Protein AF-0000000078113624 (afdb_homodimer)

Foldseek 3Di:
DPCPVPPPDDDADDDDPADWQDKDAQLPACWIWTDHFFKIWIARPVVSGTDAIEGEPARGWQEKDAANVRQKMWTFFQQQKIFIQRCLVDRYYTPDIDRPDRGGWQYKEAAHPAQWIWTDGQNQKIWIWGWDDDPDSPDDIDIGTDDIDHDFDHDPSGHWNDKYADRPFRKMWIQTPNRDIDIDHD/DPCPPPPPPDDADDDDPADWQDKDAQLPACWIWTDHFFKIWIARPVVNGTDAIEGEPARGWQEKDAANVRQKMWTFFQQQKIFIQRCLVDRYYTPDIDRPDRGGWQYKEAAHPAQWIWTDGQNQKIWIWGWDDDPDSPDDIDIGTDDIDHDFDHDPSGHWNDKYADRPFRKMWIQTPNRDIDIDHD

Sequence (372 aa):
MHRLSQKSTQTFSIKLGGLAVTSVFHPVRSHIFISTKKTIRQYDLVKGKQIRKLDTGLKEISSIAAHPSGDHVIVGSREGKFCWFDMDLSTKKPYLIRQWHKKDINNVSIHRLYPLFATCSDDCAVQVSHGMVYSDLNQNPLIVPLEILRGHASSDGRGVMDCKFHPRQPWLFTAGADSVIRLYCDMHRLSQKSTQTFSIKLGGLAVTSVFHPVRSHIFISTKKTIRQYDLVKGKQIRKLDTGLKEISSIAAHPSGDHVIVGSREGKFCWFDMDLSTKKPYLIRQWHKKDINNVSIHRLYPLFATCSDDCAVQVSHGMVYSDLNQNPLIVPLEILRGHASSDGRGVMDCKFHPRQPWLFTAGADSVIRLYCD

InterPro domains:
  IPR001680 WD40 repeat [PF00400] (50-86)
  IPR001680 WD40 repeat [PF00400] (99-128)
  IPR001680 WD40 repeat [PF00400] (145-184)
  IPR001680 WD40 repeat [SM00320] (7-44)
  IPR001680 WD40 repeat [SM00320] (47-86)
  IPR001680 WD40 repeat [SM00320] (91-130)
  IPR001680 WD40 repeat [SM00320] (142-185)
  IPR015943 WD40/YVTN repeat-like-containing domain superfamily [G3DSA:2.130.10.10] (1-185)
  IPR028598 WD repeat BOP1/Erb1 [PTHR17605] (1-185)
  IPR036322 WD40-repeat-containing domain superfamily [SSF50978] (9-184)

Radius of gyration: 20.54 Å; Cα contacts (8 Å, |Δi|>4): 1043; chains: 2; bounding box: 70×54×47 Å

Organism: Rosa chinensis (NCBI:txid74649)

Solvent-accessible surface area (backbone atoms only — not comparable to full-atom values): 19167 Å² total; per-residue (Å²): 133,81,71,67,70,77,64,63,62,49,71,45,77,43,80,46,100,41,55,67,64,44,70,44,62,40,68,79,53,69,30,39,38,38,23,27,51,46,38,36,35,33,31,34,62,83,77,68,38,78,73,46,56,33,46,62,84,51,86,32,51,46,25,60,33,62,38,69,85,50,49,31,41,40,34,20,13,60,70,8,33,36,36,35,32,37,55,85,81,33,65,44,51,51,72,42,76,46,73,84,42,90,28,32,23,47,25,38,27,64,35,70,77,51,53,36,31,36,37,18,11,30,67,23,39,30,45,34,27,38,48,43,76,56,90,48,86,88,46,74,63,46,76,42,85,70,45,76,45,72,78,51,44,72,37,94,79,29,5,24,57,36,48,42,52,41,78,83,49,86,28,38,35,35,35,22,52,60,16,34,35,37,37,38,31,104,131,82,72,69,70,76,64,64,63,48,71,46,76,41,78,46,100,44,55,68,65,43,69,42,61,40,68,79,54,70,30,37,35,39,24,25,50,46,36,36,35,34,29,33,62,84,77,66,38,76,74,47,56,34,46,63,84,52,88,32,51,45,26,60,34,61,38,69,86,50,47,32,40,40,35,21,13,61,69,8,32,34,36,36,33,37,54,83,81,33,65,43,50,51,72,41,77,47,75,83,43,89,28,33,23,47,24,38,29,63,36,70,77,53,53,37,32,35,39,16,11,31,66,23,38,30,44,34,26,37,47,41,76,56,89,49,87,86,46,73,66,47,76,43,83,70,47,76,45,72,79,52,42,72,38,95,79,30,6,23,58,36,49,43,50,40,76,84,50,86,28,40,36,35,35,20,52,59,13,34,36,35,37,39,32,103

Structure (mmCIF, N/CA/C/O backbone):
data_AF-0000000078113624-model_v1
#
loop_
_entity.id
_entity.type
_entity.pdbx_description
1 polymer 'Putative transcription factor WD40-like family'
#
loop_
_atom_site.group_PDB
_atom_site.id
_atom_site.type_symbol
_atom_site.label_atom_id
_atom_site.label_alt_id
_atom_site.label_comp_id
_atom_site.label_asym_id
_atom_site.label_entity_id
_atom_site.label_seq_id
_atom_site.pdbx_PDB_ins_code
_atom_site.Cartn_x
_atom_site.Cartn_y
_atom_site.Cartn_z
_atom_site.occupancy
_atom_site.B_iso_or_equiv
_atom_site.auth_seq_id
_atom_site.auth_comp_id
_atom_site.auth_asym_id
_atom_site.auth_atom_id
_atom_site.pdbx_PDB_model_num
ATOM 1 N N . MET A 1 1 ? 32.812 -6.711 -25.812 1 23.59 1 MET A N 1
ATOM 2 C CA . MET A 1 1 ? 33.125 -6.062 -24.547 1 23.59 1 MET A CA 1
ATOM 3 C C . MET A 1 1 ? 31.922 -5.332 -23.984 1 23.59 1 MET A C 1
ATOM 5 O O . MET A 1 1 ? 3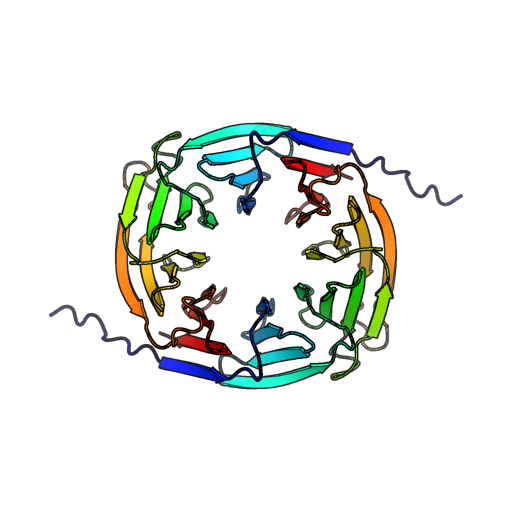1.594 -4.227 -24.422 1 23.59 1 MET A O 1
ATOM 9 N N . HIS A 1 2 ? 30.781 -5.914 -23.781 1 27.23 2 HIS A N 1
ATOM 10 C CA . HIS A 1 2 ? 29.5 -5.406 -23.297 1 27.23 2 HIS A CA 1
ATOM 11 C C . HIS A 1 2 ? 29.656 -4.684 -21.953 1 27.23 2 HIS A C 1
ATOM 13 O O . HIS A 1 2 ? 29.875 -5.324 -20.922 1 27.23 2 HIS A O 1
ATOM 19 N N . ARG A 1 3 ? 30.328 -3.496 -21.953 1 30.28 3 ARG A N 1
ATOM 20 C CA . ARG A 1 3 ? 30.344 -2.66 -20.766 1 30.28 3 ARG A CA 1
ATOM 21 C C . ARG A 1 3 ? 28.984 -2.637 -20.078 1 30.28 3 ARG A C 1
ATOM 23 O O . ARG A 1 3 ? 28.016 -2.102 -20.641 1 30.28 3 ARG A O 1
ATOM 30 N N . LEU A 1 4 ? 28.484 -3.615 -19.484 1 35 4 LEU A N 1
ATOM 31 C CA . LEU A 1 4 ? 27.469 -3.439 -18.469 1 35 4 LEU A CA 1
ATOM 32 C C . LEU A 1 4 ? 27.688 -2.146 -17.688 1 35 4 LEU A C 1
ATOM 34 O O . LEU A 1 4 ? 28.719 -1.967 -17.062 1 35 4 LEU A O 1
ATOM 38 N N . SER A 1 5 ? 27.422 -1.019 -18.328 1 39.59 5 SER A N 1
ATOM 39 C CA . SER A 1 5 ? 27.609 0.273 -17.672 1 39.59 5 SER A CA 1
ATOM 40 C C . SER A 1 5 ? 27.469 0.151 -16.172 1 39.59 5 SER A C 1
ATOM 42 O O . SER A 1 5 ? 26.531 -0.469 -15.672 1 39.59 5 SER A O 1
ATOM 44 N N . GLN A 1 6 ? 28.5 -0.085 -15.5 1 44.78 6 GLN A N 1
ATOM 45 C CA . GLN A 1 6 ? 28.578 -0.018 -14.047 1 44.78 6 GLN A CA 1
ATOM 46 C C . GLN A 1 6 ? 27.688 1.096 -13.5 1 44.78 6 GLN A C 1
ATOM 48 O O . GLN A 1 6 ? 28.125 2.238 -13.367 1 44.78 6 GLN A O 1
ATOM 53 N N . LYS A 1 7 ? 26.578 1.201 -14.047 1 47.47 7 LYS A N 1
ATOM 54 C CA . LYS A 1 7 ? 25.75 2.316 -13.586 1 47.47 7 LYS A CA 1
ATOM 55 C C . LYS A 1 7 ? 25.75 2.408 -12.062 1 47.47 7 LYS A C 1
ATOM 57 O O . LYS A 1 7 ? 25.406 1.437 -11.383 1 47.47 7 LYS A O 1
ATOM 62 N N . SER A 1 8 ? 26.766 3.145 -11.555 1 56.59 8 SER A N 1
ATOM 63 C CA . SER A 1 8 ? 26.922 3.443 -10.133 1 56.59 8 SER A CA 1
ATOM 64 C C . SER A 1 8 ? 25.609 3.934 -9.531 1 56.59 8 SER A C 1
ATOM 66 O O . SER A 1 8 ? 24.984 4.852 -10.055 1 56.59 8 SER A O 1
ATOM 68 N N . THR A 1 9 ? 24.969 3.102 -8.82 1 65.88 9 THR A N 1
ATOM 69 C CA . THR A 1 9 ? 23.781 3.488 -8.062 1 65.88 9 THR A CA 1
ATOM 70 C C . THR A 1 9 ? 24.109 4.598 -7.07 1 65.88 9 THR A C 1
ATOM 72 O O . THR A 1 9 ? 25.031 4.453 -6.25 1 65.88 9 THR A O 1
ATOM 75 N N . GLN A 1 10 ? 23.734 5.867 -7.402 1 78.19 10 GLN A N 1
ATOM 76 C CA . GLN A 1 10 ? 23.812 6.93 -6.402 1 78.19 10 GLN A CA 1
ATOM 77 C C . GLN A 1 10 ? 22.812 6.699 -5.285 1 78.19 10 GLN A C 1
ATOM 79 O O . GLN A 1 10 ? 21.672 6.301 -5.539 1 78.19 10 GLN A O 1
ATOM 84 N N . THR A 1 11 ? 23.359 6.68 -4.117 1 82.56 11 THR A N 1
ATOM 85 C CA . THR A 1 11 ? 22.484 6.445 -2.973 1 82.56 11 THR A CA 1
ATOM 86 C C . THR A 1 11 ? 22.453 7.664 -2.055 1 82.56 11 THR A C 1
ATOM 88 O O . THR A 1 11 ? 23.469 8.328 -1.864 1 82.56 11 THR A O 1
ATOM 91 N N . PHE A 1 12 ? 21.25 8.062 -1.789 1 84.12 12 PHE A N 1
ATOM 92 C CA . PHE A 1 12 ? 21.031 9.086 -0.776 1 84.12 12 PHE A CA 1
ATOM 93 C C . PHE A 1 12 ? 20.344 8.492 0.453 1 84.12 12 PHE A C 1
ATOM 95 O O . PHE A 1 12 ? 19.469 7.629 0.332 1 84.12 12 PHE A O 1
ATOM 102 N N . SER A 1 13 ? 20.922 8.922 1.611 1 86.69 13 SER A N 1
ATOM 103 C CA . SER A 1 13 ? 20.359 8.406 2.852 1 86.69 13 SER A CA 1
ATOM 104 C C . SER A 1 13 ? 19.781 9.523 3.705 1 86.69 13 SER A C 1
ATOM 106 O O . SER A 1 13 ? 20.359 10.609 3.789 1 86.69 13 SER A O 1
ATOM 108 N N . ILE A 1 14 ? 18.641 9.234 4.199 1 84.19 14 ILE A N 1
ATOM 109 C CA . ILE A 1 14 ? 17.969 10.164 5.109 1 84.19 14 ILE A CA 1
ATOM 110 C C . ILE A 1 14 ? 17.797 9.508 6.477 1 84.19 14 ILE A C 1
ATOM 112 O O . ILE A 1 14 ? 17.234 8.422 6.582 1 84.19 14 ILE A O 1
ATOM 116 N N . LYS A 1 15 ? 18.312 10.172 7.449 1 85.12 15 LYS A N 1
ATOM 117 C CA . LYS A 1 15 ? 18.094 9.703 8.812 1 85.12 15 LYS A CA 1
ATOM 118 C C . LYS A 1 15 ? 16.781 10.242 9.375 1 85.12 15 LYS A C 1
ATOM 120 O O . LYS A 1 15 ? 16.531 11.453 9.352 1 85.12 15 LYS A O 1
ATOM 125 N N . LEU A 1 16 ? 16.109 9.195 9.836 1 83.56 16 LEU A N 1
ATOM 126 C CA . LEU A 1 16 ? 14.844 9.602 10.438 1 83.56 16 LEU A CA 1
ATOM 127 C C . LEU A 1 16 ? 14.984 9.758 11.953 1 83.56 16 LEU A C 1
ATOM 129 O O . LEU A 1 16 ? 15.844 9.117 12.562 1 83.56 16 LEU A O 1
ATOM 133 N N . GLY A 1 17 ? 14.508 10.75 12.547 1 79.62 17 GLY A N 1
ATOM 134 C CA . GLY A 1 17 ? 14.523 10.93 13.992 1 79.62 17 GLY A CA 1
ATOM 135 C C . GLY A 1 17 ? 13.727 9.867 14.734 1 79.62 17 GLY A C 1
ATOM 136 O O . GLY A 1 17 ? 13.453 10.008 15.922 1 79.62 17 GLY A O 1
ATOM 137 N N . GLY A 1 18 ? 13.359 8.781 14.117 1 84.25 18 GLY A N 1
ATOM 138 C CA . GLY A 1 18 ? 12.578 7.691 14.664 1 84.25 18 GLY A CA 1
ATOM 139 C C . GLY A 1 18 ? 12.258 6.613 13.648 1 84.25 18 GLY A C 1
ATOM 140 O O . GLY A 1 18 ? 12.656 6.715 12.484 1 84.25 18 GLY A O 1
ATOM 141 N N . LEU A 1 19 ? 11.555 5.59 14.141 1 83.25 19 LEU A N 1
ATOM 142 C CA . LEU A 1 19 ? 11.172 4.504 13.242 1 83.25 19 LEU A CA 1
ATOM 143 C C . LEU A 1 19 ? 10.086 4.949 12.273 1 83.25 19 LEU A C 1
ATOM 145 O O . LEU A 1 19 ? 9.117 5.598 12.68 1 83.25 19 LEU A O 1
ATOM 149 N N . ALA A 1 20 ? 10.328 4.621 11.062 1 88.06 20 ALA A N 1
ATOM 150 C CA . ALA A 1 20 ? 9.289 4.898 10.07 1 88.06 20 ALA A CA 1
ATOM 151 C C . ALA A 1 20 ? 8.062 4.035 10.312 1 88.06 20 ALA A C 1
ATOM 153 O O . ALA A 1 20 ? 8.18 2.846 10.625 1 88.06 20 ALA A O 1
ATOM 154 N N . VAL A 1 21 ? 6.895 4.648 10.289 1 89.75 21 VAL A N 1
ATOM 155 C CA . VAL A 1 21 ? 5.648 3.91 10.453 1 89.75 21 VAL A CA 1
ATOM 156 C C . VAL A 1 21 ? 5.047 3.615 9.078 1 89.75 21 VAL A C 1
ATOM 158 O O . VAL A 1 21 ? 4.637 2.484 8.805 1 89.75 21 VAL A O 1
ATOM 161 N N . THR A 1 22 ? 4.969 4.555 8.234 1 90.25 22 THR A N 1
ATOM 162 C CA . THR A 1 22 ? 4.398 4.414 6.898 1 90.25 22 THR A CA 1
ATOM 163 C C . THR A 1 22 ? 4.926 5.504 5.969 1 90.25 22 THR A C 1
ATOM 165 O O . THR A 1 22 ? 5.574 6.449 6.414 1 90.25 22 THR A O 1
ATOM 168 N N . SER A 1 23 ? 4.742 5.301 4.656 1 89.75 23 SER A N 1
ATOM 169 C CA . SER A 1 23 ? 5.18 6.285 3.668 1 89.75 23 SER A CA 1
ATOM 170 C C . SER A 1 23 ? 4.281 6.27 2.438 1 89.75 23 SER A C 1
ATOM 172 O O . SER A 1 23 ? 3.619 5.266 2.156 1 89.75 23 SER A O 1
ATOM 174 N N . VAL A 1 24 ? 4.199 7.402 1.78 1 91.19 24 VAL A N 1
ATOM 175 C CA . VAL A 1 24 ? 3.455 7.508 0.529 1 91.19 24 VAL A CA 1
ATOM 176 C C . VAL A 1 24 ? 4.148 8.5 -0.404 1 91.19 24 VAL A C 1
ATOM 178 O O . VAL A 1 24 ? 4.66 9.523 0.043 1 91.19 24 VAL A O 1
ATOM 181 N N . PHE A 1 25 ? 4.141 8.203 -1.681 1 88.81 25 PHE A N 1
ATOM 182 C CA . PHE A 1 25 ? 4.727 9.109 -2.658 1 88.81 25 PHE A CA 1
ATOM 183 C C . PHE A 1 25 ? 3.762 10.242 -2.994 1 88.81 25 PHE A C 1
ATOM 185 O O . PHE A 1 25 ? 2.545 10.039 -3.02 1 88.81 25 PHE A O 1
ATOM 192 N N . HIS A 1 26 ? 4.363 11.375 -3.277 1 92.88 26 HIS A N 1
ATOM 193 C CA . HIS A 1 26 ? 3.578 12.43 -3.91 1 92.88 26 HIS A CA 1
ATOM 194 C C . HIS A 1 26 ? 3.049 11.977 -5.27 1 92.88 26 HIS A C 1
ATOM 196 O O . HIS A 1 26 ? 3.762 11.32 -6.031 1 92.88 26 HIS A O 1
ATOM 202 N N . PRO A 1 27 ? 1.89 12.336 -5.543 1 88.19 27 PRO A N 1
ATOM 203 C CA . PRO A 1 27 ? 1.287 11.766 -6.75 1 88.19 27 PRO A CA 1
ATOM 204 C C . PRO A 1 27 ? 1.916 12.312 -8.031 1 88.19 27 PRO A C 1
ATOM 206 O O . PRO A 1 27 ? 1.854 11.664 -9.078 1 88.19 27 PRO A O 1
ATOM 209 N N . VAL A 1 28 ? 2.508 13.414 -7.938 1 88.38 28 VAL A N 1
ATOM 210 C CA . VAL A 1 28 ? 2.986 14.047 -9.164 1 88.38 28 VAL A CA 1
ATOM 211 C C . VAL A 1 28 ? 4.48 14.336 -9.047 1 88.38 28 VAL A C 1
ATOM 213 O O . VAL A 1 28 ? 5.262 13.953 -9.922 1 88.38 28 VAL A O 1
ATOM 216 N N . ARG A 1 29 ? 4.863 14.891 -7.938 1 89.38 29 ARG A N 1
ATOM 217 C CA . ARG A 1 29 ? 6.254 15.297 -7.758 1 89.38 29 ARG A CA 1
ATOM 218 C C . ARG A 1 29 ? 7.102 14.133 -7.246 1 89.38 29 ARG A C 1
ATOM 220 O O . ARG A 1 29 ? 6.578 13.195 -6.652 1 89.38 29 ARG A O 1
ATOM 227 N N . SER A 1 30 ? 8.359 14.266 -7.453 1 85.75 30 SER A N 1
ATOM 228 C CA . SER A 1 30 ? 9.289 13.273 -6.922 1 85.75 30 SER A CA 1
ATOM 229 C C . SER A 1 30 ? 9.547 13.492 -5.434 1 85.75 30 SER A C 1
ATOM 231 O O . SER A 1 30 ? 10.688 13.656 -5.012 1 85.75 30 SER A O 1
ATOM 233 N N . HIS A 1 31 ? 8.508 13.539 -4.707 1 91.06 31 HIS A N 1
ATOM 234 C CA . HIS A 1 31 ? 8.531 13.672 -3.256 1 91.06 31 HIS A CA 1
ATOM 235 C C . HIS A 1 31 ? 7.973 12.43 -2.576 1 91.06 31 HIS A C 1
ATOM 237 O O . HIS A 1 31 ? 7.242 11.656 -3.195 1 91.06 31 HIS A O 1
ATOM 243 N N . ILE A 1 32 ? 8.438 12.266 -1.399 1 89.75 32 ILE A N 1
ATOM 244 C CA . ILE A 1 32 ? 7.898 11.18 -0.579 1 89.75 32 ILE A CA 1
ATOM 245 C C . ILE A 1 32 ? 7.543 11.711 0.807 1 89.75 32 ILE A C 1
ATOM 247 O O . ILE A 1 32 ? 8.219 12.594 1.335 1 89.75 32 ILE A O 1
ATOM 251 N N . PHE A 1 33 ? 6.371 11.258 1.336 1 93.75 33 PHE A N 1
ATOM 252 C CA . PHE A 1 33 ? 5.977 11.516 2.717 1 93.75 33 PHE A CA 1
ATOM 253 C C . PHE A 1 33 ? 6.305 10.32 3.604 1 93.75 33 PHE A C 1
ATOM 255 O O . PHE A 1 33 ? 5.926 9.188 3.295 1 93.75 33 PHE A O 1
ATOM 262 N N . ILE A 1 34 ? 6.984 10.57 4.684 1 92.75 34 ILE A N 1
ATOM 263 C CA . ILE A 1 34 ? 7.348 9.508 5.613 1 92.75 34 ILE A CA 1
ATOM 264 C C . ILE A 1 34 ? 6.887 9.883 7.023 1 92.75 34 ILE A C 1
ATOM 266 O O . ILE A 1 34 ? 7.16 10.984 7.504 1 92.75 34 ILE A O 1
ATOM 270 N N . SER A 1 35 ? 6.215 8.93 7.555 1 94.88 35 SER A N 1
ATOM 271 C CA . SER A 1 35 ? 5.785 9.195 8.922 1 94.88 35 SER A CA 1
ATOM 272 C C . SER A 1 35 ? 6.629 8.422 9.93 1 94.88 35 SER A C 1
ATOM 274 O O . SER A 1 35 ? 7.051 7.297 9.664 1 94.88 35 SER A O 1
ATOM 276 N N . THR A 1 36 ? 6.91 9.094 10.992 1 93.19 36 THR A N 1
ATOM 277 C CA . THR A 1 36 ? 7.305 8.422 12.227 1 93.19 36 THR A CA 1
ATOM 278 C C . THR A 1 36 ? 6.133 8.367 13.203 1 93.19 36 THR A C 1
ATOM 280 O O . THR A 1 36 ? 4.973 8.438 12.797 1 93.19 36 THR A O 1
ATOM 283 N N . LYS A 1 37 ? 6.402 8.227 14.422 1 94.25 37 LYS A N 1
ATOM 284 C CA . LYS A 1 37 ? 5.332 8.008 15.398 1 94.25 37 LYS A CA 1
ATOM 285 C C . LYS A 1 37 ? 4.375 9.195 15.43 1 94.25 37 LYS A C 1
ATOM 287 O O . LYS A 1 37 ? 3.156 9.016 15.492 1 94.25 37 LYS A O 1
ATOM 292 N N . LYS A 1 38 ? 4.922 10.461 15.375 1 95.38 38 LYS A N 1
ATOM 293 C CA . LYS A 1 38 ? 4.051 11.609 15.617 1 95.38 38 LYS A CA 1
ATOM 294 C C . LYS A 1 38 ? 4.152 12.625 14.484 1 95.38 38 LYS A C 1
ATOM 296 O O . LYS A 1 38 ? 3.354 13.555 14.406 1 95.38 38 LYS A O 1
ATOM 301 N N . THR A 1 39 ? 5.141 12.43 13.578 1 95.19 39 THR A N 1
ATOM 302 C CA . THR A 1 39 ? 5.387 13.469 12.586 1 95.19 39 THR A CA 1
ATOM 303 C C . THR A 1 39 ? 5.445 12.875 11.188 1 95.19 39 THR A C 1
ATOM 305 O O . THR A 1 39 ? 5.664 11.672 11.023 1 95.19 39 THR A O 1
ATOM 308 N N . ILE A 1 40 ? 5.164 13.742 10.234 1 95.81 40 ILE A N 1
ATOM 309 C CA . ILE A 1 40 ? 5.352 13.422 8.828 1 95.81 40 ILE A CA 1
ATOM 310 C C . ILE A 1 40 ? 6.391 14.359 8.211 1 95.81 40 ILE A C 1
ATOM 312 O O . ILE A 1 40 ? 6.332 15.57 8.414 1 95.81 40 ILE A O 1
ATOM 316 N N . ARG A 1 41 ? 7.305 13.758 7.496 1 93.94 41 ARG A N 1
ATOM 317 C CA . ARG A 1 41 ? 8.297 14.555 6.773 1 93.94 41 ARG A CA 1
ATOM 318 C C . ARG A 1 41 ? 8.164 14.352 5.27 1 93.94 41 ARG A C 1
ATOM 320 O O . ARG A 1 41 ? 7.953 13.227 4.801 1 93.94 41 ARG A O 1
ATOM 327 N N . GLN A 1 42 ? 8.18 15.43 4.641 1 93.44 42 GLN A N 1
ATOM 328 C CA . GLN A 1 42 ? 8.227 15.414 3.184 1 93.44 42 GLN A CA 1
ATOM 329 C C . GLN A 1 42 ? 9.656 15.617 2.674 1 93.44 42 GLN A C 1
ATOM 331 O O . GLN A 1 42 ? 10.344 16.547 3.111 1 93.44 42 GLN A O 1
ATOM 336 N N . TYR A 1 43 ? 10.055 14.773 1.777 1 90.12 43 TYR A N 1
ATOM 337 C CA . TYR A 1 43 ? 11.391 14.867 1.205 1 90.12 43 TYR A CA 1
ATOM 338 C C . TYR A 1 43 ? 11.328 15.031 -0.309 1 90.12 43 TYR A C 1
ATOM 340 O O . TYR A 1 43 ? 10.508 14.391 -0.974 1 90.12 43 TYR A O 1
ATOM 348 N N . ASP A 1 44 ? 12.195 15.883 -0.781 1 89.88 44 ASP A N 1
ATOM 349 C CA . ASP A 1 44 ? 12.492 15.914 -2.209 1 89.88 44 ASP A CA 1
ATOM 350 C C . ASP A 1 44 ? 13.531 1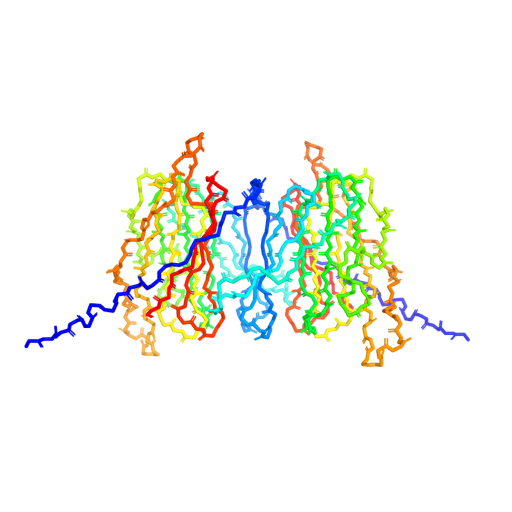4.859 -2.578 1 89.88 44 ASP A C 1
ATOM 352 O O . ASP A 1 44 ? 14.695 14.945 -2.176 1 89.88 44 ASP A O 1
ATOM 356 N N . LEU A 1 45 ? 13.164 13.977 -3.336 1 81.25 45 LEU A N 1
ATOM 357 C CA . LEU A 1 45 ? 14.023 12.828 -3.607 1 81.25 45 LEU A CA 1
ATOM 358 C C . LEU A 1 45 ? 15.117 13.195 -4.605 1 81.25 45 LEU A C 1
ATOM 360 O O . LEU A 1 45 ? 16.188 12.586 -4.613 1 81.25 45 LEU A O 1
ATOM 364 N N . VAL A 1 46 ? 14.812 14.102 -5.426 1 79.5 46 VAL A N 1
ATOM 365 C CA . VAL A 1 46 ? 15.789 14.531 -6.418 1 79.5 46 VAL A CA 1
ATOM 366 C C . VAL A 1 46 ? 16.891 15.336 -5.734 1 79.5 46 VAL A C 1
ATOM 368 O O . VAL A 1 46 ? 18.078 15.094 -5.965 1 79.5 46 VAL A O 1
ATOM 371 N N . LYS A 1 47 ? 16.469 16.188 -4.938 1 82.5 47 LYS A N 1
ATOM 372 C CA . LYS A 1 47 ? 17.422 17.047 -4.258 1 82.5 47 LYS A CA 1
ATOM 373 C C . LYS A 1 47 ? 18 16.359 -3.014 1 82.5 47 LYS A C 1
ATOM 375 O O . LYS A 1 47 ? 19 16.797 -2.461 1 82.5 47 LYS A O 1
ATOM 380 N N . GLY A 1 48 ? 17.328 15.367 -2.568 1 78 48 GLY A N 1
ATOM 381 C CA . GLY A 1 48 ? 17.75 14.672 -1.363 1 78 48 GLY A CA 1
ATOM 382 C C . GLY A 1 48 ? 17.609 15.516 -0.109 1 78 48 GLY A C 1
ATOM 383 O O . GLY A 1 48 ? 18.484 15.492 0.757 1 78 48 GLY A O 1
ATOM 384 N N . LYS A 1 49 ? 16.578 16.312 -0.065 1 87.5 49 LYS A N 1
ATOM 385 C CA . LYS A 1 49 ? 16.422 17.219 1.068 1 87.5 49 LYS A CA 1
ATOM 386 C C . LYS A 1 49 ? 15.008 17.172 1.63 1 87.5 49 LYS A C 1
ATOM 388 O O . LYS A 1 49 ? 14.047 16.938 0.893 1 87.5 49 LYS A O 1
ATOM 393 N N . GLN A 1 50 ? 15 17.422 2.885 1 90.38 50 GLN A N 1
ATOM 394 C CA . GLN A 1 50 ? 13.695 17.562 3.525 1 90.38 50 GLN A CA 1
ATOM 395 C C . GLN A 1 50 ? 13.039 18.891 3.146 1 90.38 50 GLN A C 1
ATOM 397 O O . GLN A 1 50 ? 13.68 19.938 3.172 1 90.38 50 GLN A O 1
ATOM 402 N N . ILE A 1 51 ? 11.812 18.812 2.799 1 92.94 51 ILE A N 1
ATOM 403 C CA . ILE A 1 51 ? 11.031 19.984 2.395 1 92.94 51 ILE A CA 1
ATOM 404 C C . ILE A 1 51 ? 10.281 20.547 3.598 1 92.94 51 ILE A C 1
ATOM 406 O O . ILE A 1 51 ? 10.273 21.75 3.824 1 92.94 51 ILE A O 1
ATOM 410 N N . ARG A 1 52 ? 9.625 19.688 4.32 1 94.06 52 ARG A N 1
ATOM 411 C CA . ARG A 1 52 ? 8.844 20.141 5.473 1 94.06 52 ARG A CA 1
ATOM 412 C C . ARG A 1 52 ? 8.594 18.984 6.441 1 94.06 52 ARG A C 1
ATOM 414 O O . ARG A 1 52 ? 8.766 17.812 6.082 1 94.06 52 ARG A O 1
ATOM 421 N N . LYS A 1 53 ? 8.273 19.453 7.625 1 93 53 LYS A N 1
ATOM 422 C CA . LYS A 1 53 ? 7.855 18.562 8.711 1 93 53 LYS A CA 1
ATOM 423 C C . LYS A 1 53 ? 6.457 18.922 9.203 1 93 53 LYS A C 1
ATOM 425 O O . LYS A 1 53 ? 6.184 20.094 9.5 1 93 53 LYS A O 1
ATOM 430 N N . LEU A 1 54 ? 5.598 17.984 9.242 1 95.38 54 LEU A N 1
ATOM 431 C CA . LEU A 1 54 ? 4.227 18.188 9.703 1 95.38 54 LEU A CA 1
ATOM 432 C C . LEU A 1 54 ? 4.023 17.578 11.086 1 95.38 54 LEU A C 1
ATOM 434 O O . LEU A 1 54 ? 4.199 16.375 11.273 1 95.38 54 LEU A O 1
ATOM 438 N N . ASP A 1 55 ? 3.623 18.375 11.961 1 95.06 55 ASP A N 1
ATOM 439 C CA . ASP A 1 55 ? 3.262 17.906 13.297 1 95.06 55 ASP A CA 1
ATOM 440 C C . ASP A 1 55 ? 1.781 17.531 13.359 1 95.06 55 ASP A C 1
ATOM 442 O O . ASP A 1 55 ? 0.915 18.406 13.234 1 95.06 55 ASP A O 1
ATOM 446 N N . THR A 1 56 ? 1.492 16.328 13.609 1 95.75 56 THR A N 1
ATOM 447 C CA . THR A 1 56 ? 0.108 15.891 13.484 1 95.75 56 THR A CA 1
ATOM 448 C C . THR A 1 56 ? -0.668 16.172 14.766 1 95.75 56 THR A C 1
ATOM 450 O O . THR A 1 56 ? -1.89 16.344 14.734 1 95.75 56 THR A O 1
ATOM 453 N N . GLY A 1 57 ? 0.012 16.203 15.906 1 94.44 57 GLY A N 1
ATOM 454 C CA . GLY A 1 57 ? -0.659 16.344 17.188 1 94.44 57 GLY A CA 1
ATOM 455 C C . GLY A 1 57 ? -1.349 15.07 17.641 1 94.44 57 GLY A C 1
ATOM 456 O O . GLY A 1 57 ? -2.072 15.062 18.641 1 94.44 57 GLY A O 1
ATOM 457 N N . LEU A 1 58 ? -1.16 14.008 16.938 1 96.94 58 LEU A N 1
ATOM 458 C CA . LEU A 1 58 ? -1.736 12.711 17.281 1 96.94 58 LEU A CA 1
ATOM 459 C C . LEU A 1 58 ? -0.785 11.906 18.156 1 96.94 58 LEU A C 1
ATOM 461 O O . LEU A 1 58 ? 0.414 12.195 18.203 1 96.94 58 LEU A O 1
ATOM 465 N N . LYS A 1 59 ? -1.267 10.938 18.875 1 97.19 59 LYS A N 1
ATOM 466 C CA . LYS A 1 59 ? -0.443 10.133 19.766 1 97.19 59 LYS A CA 1
ATOM 467 C C . LYS A 1 59 ? 0.471 9.195 18.984 1 97.19 59 LYS A C 1
ATOM 469 O O . LYS A 1 59 ? 1.674 9.133 19.25 1 97.19 59 LYS A O 1
ATOM 474 N N . GLU A 1 60 ? -0.108 8.5 18.109 1 97.94 60 GLU A N 1
ATOM 475 C CA . GLU A 1 60 ? 0.628 7.551 17.281 1 97.94 60 GLU A CA 1
ATOM 476 C C . GLU A 1 60 ? -0.007 7.418 15.898 1 97.94 60 GLU A C 1
ATOM 478 O O . GLU A 1 60 ? -1.147 6.969 15.773 1 97.94 60 GLU A O 1
ATOM 483 N N . ILE A 1 61 ? 0.793 7.766 14.891 1 98 61 ILE A N 1
ATOM 484 C CA . ILE A 1 61 ? 0.325 7.656 13.516 1 98 61 ILE A CA 1
ATOM 485 C C . ILE A 1 61 ? 0.228 6.188 13.117 1 98 61 ILE A C 1
ATOM 487 O O . ILE A 1 61 ? 1.105 5.387 13.453 1 98 61 ILE A O 1
ATOM 491 N N . SER A 1 62 ? -0.86 5.859 12.398 1 97.81 62 SER A N 1
ATOM 492 C CA . SER A 1 62 ? -1.024 4.484 11.938 1 97.81 62 SER A CA 1
ATOM 493 C C . SER A 1 62 ? -0.952 4.402 10.414 1 97.81 62 SER A C 1
ATOM 495 O O . SER A 1 62 ? -0.497 3.396 9.867 1 97.81 62 SER A O 1
ATOM 497 N N . SER A 1 63 ? -1.396 5.391 9.727 1 97.44 63 SER A N 1
ATOM 498 C CA . SER A 1 63 ? -1.472 5.359 8.266 1 97.44 63 SER A CA 1
ATOM 499 C C . SER A 1 63 ? -1.517 6.77 7.688 1 97.44 63 SER A C 1
ATOM 501 O O . SER A 1 63 ? -1.895 7.719 8.375 1 97.44 63 SER A O 1
ATOM 503 N N . ILE A 1 64 ? -1.078 6.902 6.418 1 97.88 64 ILE A N 1
ATOM 504 C CA . ILE A 1 64 ? -1.174 8.18 5.719 1 97.88 64 ILE A CA 1
ATOM 505 C C . ILE A 1 64 ? -1.605 7.941 4.27 1 97.88 64 ILE A C 1
ATOM 507 O O . ILE A 1 64 ? -1.327 6.887 3.697 1 97.88 64 ILE A O 1
ATOM 511 N N . ALA A 1 65 ? -2.273 8.836 3.73 1 97.69 65 ALA A N 1
ATOM 512 C CA . ALA A 1 65 ? -2.621 8.875 2.312 1 97.69 65 ALA A CA 1
ATOM 513 C C . ALA A 1 65 ? -2.457 10.281 1.749 1 97.69 65 ALA A C 1
ATOM 515 O O . ALA A 1 65 ? -2.777 11.266 2.418 1 97.69 65 ALA A O 1
ATOM 516 N N . ALA A 1 66 ? -1.966 10.336 0.558 1 96.44 66 ALA A N 1
ATOM 517 C CA . ALA A 1 66 ? -1.836 11.617 -0.126 1 96.44 66 ALA A CA 1
ATOM 518 C C . ALA A 1 66 ? -3.006 11.859 -1.075 1 96.44 66 ALA A C 1
ATOM 520 O O . ALA A 1 66 ? -3.365 10.977 -1.861 1 96.44 66 ALA A O 1
ATOM 521 N N . HIS A 1 67 ? -3.541 13.039 -0.982 1 96.62 67 HIS A N 1
ATOM 522 C CA . HIS A 1 67 ? -4.574 13.422 -1.937 1 96.62 67 HIS A CA 1
ATOM 523 C C . HIS A 1 67 ? -4.008 13.523 -3.348 1 96.62 67 HIS A C 1
ATOM 525 O O . HIS A 1 67 ? -2.855 13.922 -3.531 1 96.62 67 HIS A O 1
ATOM 531 N N . PRO A 1 68 ? -4.863 13.273 -4.344 1 93.62 68 PRO A N 1
ATOM 532 C CA . PRO A 1 68 ? -4.367 13.289 -5.723 1 93.62 68 PRO A CA 1
ATOM 533 C C . PRO A 1 68 ? -3.787 14.641 -6.125 1 93.62 68 PRO A C 1
ATOM 535 O O . PRO A 1 68 ? -2.902 14.711 -6.984 1 93.62 68 PRO A O 1
ATOM 538 N N . SER A 1 69 ? -4.234 15.672 -5.504 1 92.5 69 SER A N 1
ATOM 539 C CA . SER A 1 69 ? -3.688 16.984 -5.812 1 92.5 69 SER A CA 1
ATOM 540 C C . SER A 1 69 ? -2.242 17.109 -5.34 1 92.5 69 SER A C 1
ATOM 542 O O . SER A 1 69 ? -1.501 17.984 -5.812 1 92.5 69 SER A O 1
ATOM 544 N N . GLY A 1 70 ? -1.954 16.344 -4.32 1 92.69 70 GLY A N 1
ATOM 545 C CA . GLY A 1 70 ? -0.606 16.328 -3.775 1 92.69 70 GLY A CA 1
ATOM 546 C C . GLY A 1 70 ? -0.399 17.359 -2.684 1 92.69 70 GLY A C 1
ATOM 547 O O . GLY A 1 70 ? 0.66 17.406 -2.057 1 92.69 70 GLY A O 1
ATOM 548 N N . ASP A 1 71 ? -1.395 18.078 -2.402 1 93.69 71 ASP A N 1
ATOM 549 C CA . ASP A 1 71 ? -1.244 19.172 -1.46 1 93.69 71 ASP A CA 1
ATOM 550 C C . ASP A 1 71 ? -1.953 18.875 -0.142 1 93.69 71 ASP A C 1
ATOM 552 O O . ASP A 1 71 ? -2.006 19.719 0.75 1 93.69 71 ASP A O 1
ATOM 556 N N . HIS A 1 72 ? -2.52 17.766 -0.068 1 96.12 72 HIS A N 1
ATOM 557 C CA . HIS A 1 72 ? -3.215 17.344 1.146 1 96.12 72 HIS A CA 1
ATOM 558 C C . HIS A 1 72 ? -2.791 15.945 1.574 1 96.12 72 HIS A C 1
ATOM 560 O O . HIS A 1 72 ? -2.607 15.062 0.732 1 96.12 72 HIS A O 1
ATOM 566 N N . VAL A 1 73 ? -2.666 15.734 2.844 1 97.06 73 VAL A N 1
ATOM 567 C CA . VAL A 1 73 ? -2.348 14.43 3.422 1 97.06 73 VAL A CA 1
ATOM 568 C C . VAL A 1 73 ? -3.354 14.094 4.52 1 97.06 73 VAL A C 1
ATOM 570 O O . VAL A 1 73 ? -3.664 14.938 5.367 1 97.06 73 VAL A O 1
ATOM 573 N N . ILE A 1 74 ? -3.859 12.922 4.43 1 98 74 ILE A N 1
ATOM 574 C CA . ILE A 1 74 ? -4.77 12.414 5.453 1 98 74 ILE A CA 1
ATOM 575 C C . ILE A 1 74 ? -4.043 11.406 6.336 1 98 74 ILE A C 1
ATOM 577 O O . ILE A 1 74 ? -3.305 10.555 5.836 1 98 74 ILE A O 1
ATOM 581 N N . VAL A 1 75 ? -4.309 11.5 7.652 1 98.44 75 VAL A N 1
ATOM 582 C CA . VAL A 1 75 ? -3.535 10.711 8.609 1 98.44 75 VAL A CA 1
ATOM 583 C C . VAL A 1 75 ? -4.48 9.977 9.562 1 98.44 75 VAL A C 1
ATOM 585 O O . VAL A 1 75 ? -5.395 10.586 10.125 1 98.44 75 VAL A O 1
ATOM 588 N N . GLY A 1 76 ? -4.277 8.727 9.664 1 98.69 76 GLY A N 1
ATOM 589 C CA . GLY A 1 76 ? -4.941 7.953 10.703 1 98.69 76 GLY A CA 1
ATOM 590 C C . GLY A 1 76 ? -4.051 7.672 11.898 1 98.69 76 GLY A C 1
ATOM 591 O O . GLY A 1 76 ? -2.824 7.66 11.773 1 98.69 76 GLY A O 1
ATOM 592 N N . SER A 1 77 ? -4.695 7.402 13.062 1 98.75 77 SER A N 1
ATOM 593 C CA . SER A 1 77 ? -3.918 7.195 14.281 1 98.75 77 SER A CA 1
ATOM 594 C C . SER A 1 77 ? -4.434 5.996 15.07 1 98.75 77 SER A C 1
ATOM 596 O O . SER A 1 77 ? -5.508 5.469 14.773 1 98.75 77 SER A O 1
ATOM 598 N N . ARG A 1 78 ? -3.621 5.652 16.109 1 98.25 78 ARG A N 1
ATOM 599 C CA . ARG A 1 78 ? -3.955 4.512 16.953 1 98.25 78 ARG A CA 1
ATOM 600 C C . ARG A 1 78 ? -4.797 4.945 18.156 1 98.25 78 ARG A C 1
ATOM 602 O O . ARG A 1 78 ? -4.723 4.336 19.219 1 98.25 78 ARG A O 1
ATOM 609 N N . GLU A 1 79 ? -5.484 6.035 18.031 1 98.44 79 GLU A N 1
ATOM 610 C CA . GLU A 1 79 ? -6.395 6.512 19.062 1 98.44 79 GLU A CA 1
ATOM 611 C C . GLU A 1 79 ? -7.754 6.887 18.484 1 98.44 79 GLU A C 1
ATOM 613 O O . GLU A 1 79 ? -8.539 7.59 19.125 1 98.44 79 GLU A O 1
ATOM 618 N N . GLY A 1 80 ? -8 6.516 17.281 1 98.56 80 GLY A N 1
ATOM 619 C CA . GLY A 1 80 ? -9.305 6.691 16.656 1 98.56 80 GLY A CA 1
ATOM 620 C C . GLY A 1 80 ? -9.484 8.062 16.031 1 98.56 80 GLY A C 1
ATOM 621 O O . GLY A 1 80 ? -10.57 8.398 15.57 1 98.56 80 GLY A O 1
ATOM 622 N N . LYS A 1 81 ? -8.406 8.812 15.969 1 98.44 81 LYS A N 1
ATOM 623 C CA . LYS A 1 81 ? -8.445 10.148 15.391 1 98.44 81 LYS A CA 1
ATOM 624 C C . LYS A 1 81 ? -7.805 10.156 14 1 98.44 81 LYS A C 1
ATOM 626 O O . LYS A 1 81 ? -6.867 9.406 13.734 1 98.44 81 LYS A O 1
ATOM 631 N N . PHE A 1 82 ? -8.414 10.938 13.164 1 97.5 82 PHE A N 1
ATOM 632 C CA . PHE A 1 82 ? -7.691 11.242 11.938 1 97.5 82 PHE A CA 1
ATOM 633 C C . PHE A 1 82 ? -7.465 12.75 11.805 1 97.5 82 PHE A C 1
ATOM 635 O O . PHE A 1 82 ? -8.164 13.547 12.43 1 97.5 82 PHE A O 1
ATOM 642 N N . CYS A 1 83 ? -6.516 13.133 11.062 1 97.31 83 CYS A N 1
ATOM 643 C CA . CYS A 1 83 ? -6.348 14.547 10.766 1 97.31 83 CYS A CA 1
ATOM 644 C C . CYS A 1 83 ? -6.094 14.766 9.281 1 97.31 83 CYS A C 1
ATOM 646 O O . CYS A 1 83 ? -5.727 13.836 8.562 1 97.31 83 CYS A O 1
ATOM 648 N N . TRP A 1 84 ? -6.414 15.969 8.844 1 97.5 84 TRP A N 1
ATOM 649 C CA . TRP A 1 84 ? -6.277 16.422 7.465 1 97.5 84 TRP A CA 1
ATOM 650 C C . TRP A 1 84 ? -5.305 17.594 7.367 1 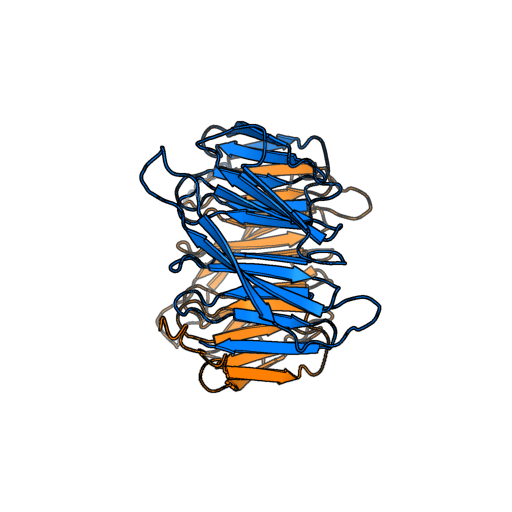97.5 84 TRP A C 1
ATOM 652 O O . TRP A 1 84 ? -5.5 18.625 8.008 1 97.5 84 TRP A O 1
ATOM 662 N N . PHE A 1 85 ? -4.23 17.406 6.605 1 96.94 85 PHE A N 1
ATOM 663 C CA . PHE A 1 85 ? -3.305 18.5 6.348 1 96.94 85 PHE A CA 1
ATOM 664 C C . PHE A 1 85 ? -3.609 19.156 5.012 1 96.94 85 PHE A C 1
ATOM 666 O O . PHE A 1 85 ? -3.748 18.484 3.992 1 96.94 85 PHE A O 1
ATOM 673 N N . ASP A 1 86 ? -3.73 20.422 5.059 1 94.81 86 ASP A N 1
ATOM 674 C CA . ASP A 1 86 ? -3.656 21.281 3.883 1 94.81 86 ASP A CA 1
ATOM 675 C C . ASP A 1 86 ? -2.322 22.031 3.828 1 94.81 86 ASP A C 1
ATOM 677 O O . ASP A 1 86 ? -2.125 23.016 4.543 1 94.81 86 ASP A O 1
ATOM 681 N N . MET A 1 87 ? -1.496 21.609 2.969 1 91 87 MET A N 1
ATOM 682 C CA . MET A 1 87 ? -0.115 22.078 3.02 1 91 87 MET A CA 1
ATOM 683 C C . MET A 1 87 ? 0.024 23.438 2.334 1 91 87 MET A C 1
ATOM 685 O O . MET A 1 87 ? 1.063 24.094 2.445 1 91 87 MET A O 1
ATOM 689 N N . ASP A 1 88 ? -1.008 23.797 1.682 1 87.12 88 ASP A N 1
ATOM 690 C CA . ASP A 1 88 ? -1.022 25.156 1.149 1 87.12 88 ASP A CA 1
ATOM 691 C C . ASP A 1 88 ? -1.375 26.156 2.236 1 87.12 88 ASP A C 1
ATOM 693 O O . ASP A 1 88 ? -1.042 27.344 2.125 1 87.12 88 ASP A O 1
ATOM 697 N N . LEU A 1 89 ? -2.178 25.734 3.16 1 82.81 89 LEU A N 1
ATOM 698 C CA . LEU A 1 89 ? -2.625 26.609 4.234 1 82.81 89 LEU A CA 1
ATOM 699 C C . LEU A 1 89 ? -1.599 26.656 5.363 1 82.81 89 LEU A C 1
ATOM 701 O O . LEU A 1 89 ? -1.285 27.734 5.879 1 82.81 89 LEU A O 1
ATOM 705 N N . SER A 1 90 ? -1.18 25.547 5.797 1 77.94 90 SER A N 1
ATOM 706 C CA . SER A 1 90 ? -0.209 25.469 6.883 1 77.94 90 SER A CA 1
ATOM 707 C C . SER A 1 90 ? 0.814 24.359 6.621 1 77.94 90 SER A C 1
ATOM 709 O O . SER A 1 90 ? 0.469 23.297 6.109 1 77.94 90 SER A O 1
ATOM 711 N N . THR A 1 91 ? 1.949 24.75 7.066 1 73.19 91 THR A N 1
ATOM 712 C CA . THR A 1 91 ? 3.016 23.766 6.906 1 73.19 91 THR A CA 1
ATOM 713 C C . THR A 1 91 ? 3.34 23.094 8.234 1 73.19 91 THR A C 1
ATOM 715 O O . THR A 1 91 ? 4.254 22.266 8.312 1 73.19 91 THR A O 1
ATOM 718 N N . LYS A 1 92 ? 2.535 23.281 9.203 1 84.5 92 LYS A N 1
ATOM 719 C CA . LYS A 1 92 ? 2.969 22.75 10.484 1 84.5 92 LYS A CA 1
ATOM 720 C C . LYS A 1 92 ? 1.822 22.031 11.195 1 84.5 92 LYS A C 1
ATOM 722 O O . LYS A 1 92 ? 2.016 20.953 11.766 1 84.5 92 LYS A O 1
ATOM 727 N N . LYS A 1 93 ? 0.64 22.672 11 1 91.31 93 LYS A N 1
ATOM 728 C CA . LYS A 1 93 ? -0.471 22.094 11.75 1 91.31 93 LYS A CA 1
ATOM 729 C C . LYS A 1 93 ? -1.544 21.547 10.812 1 91.31 93 LYS A C 1
ATOM 731 O O . LYS A 1 93 ? -1.728 22.062 9.711 1 91.31 93 LYS A O 1
ATOM 736 N N . PRO A 1 94 ? -2.277 20.578 11.344 1 96.25 94 PRO A N 1
ATOM 737 C CA . PRO A 1 94 ? -3.365 20.062 10.516 1 96.25 94 PRO A CA 1
ATOM 738 C C . PRO A 1 94 ? -4.52 21.047 10.367 1 96.25 94 PRO A C 1
ATOM 740 O O . PRO A 1 94 ? -4.754 21.859 11.258 1 96.25 94 PRO A O 1
ATOM 743 N N . TYR A 1 95 ? -5.152 20.953 9.266 1 94.69 95 TYR A N 1
ATOM 744 C CA . TYR A 1 95 ? -6.359 21.719 9 1 94.69 95 TYR A CA 1
ATOM 745 C C . TYR A 1 95 ? -7.508 21.266 9.891 1 94.69 95 TYR A C 1
ATOM 747 O O . TYR A 1 95 ? -8.273 22.094 10.398 1 94.69 95 TYR A O 1
ATOM 755 N N . LEU A 1 96 ? -7.578 20.016 10.094 1 94.62 96 LEU A N 1
ATOM 756 C CA . LEU A 1 96 ? -8.688 19.438 10.836 1 94.62 96 LEU A CA 1
ATOM 757 C C . LEU A 1 96 ? -8.25 18.172 11.57 1 94.62 96 LEU A C 1
ATOM 759 O O . LEU A 1 96 ? -7.48 17.375 11.039 1 94.62 96 LEU A O 1
ATOM 763 N N . ILE A 1 97 ? -8.719 18.016 12.844 1 96.75 97 ILE A N 1
ATOM 764 C CA . ILE A 1 97 ? -8.594 16.766 13.594 1 96.75 97 ILE A CA 1
ATOM 765 C C . ILE A 1 97 ? -9.969 16.328 14.094 1 96.75 97 ILE A C 1
ATOM 767 O O . ILE A 1 97 ? -10.727 17.125 14.641 1 96.75 97 ILE A O 1
ATOM 771 N N . ARG A 1 98 ? -10.305 15.094 13.852 1 97.25 98 ARG A N 1
ATOM 772 C CA . ARG A 1 98 ? -11.57 14.555 14.328 1 97.25 98 ARG A CA 1
ATOM 773 C C . ARG A 1 98 ? -11.391 13.141 14.875 1 97.25 98 ARG A C 1
ATOM 775 O O . ARG A 1 98 ? -10.555 12.383 14.391 1 97.25 98 ARG A O 1
ATOM 782 N N . GLN A 1 99 ? -12.141 12.891 15.906 1 98 99 GLN A N 1
ATOM 783 C CA . GLN A 1 99 ? -12.219 11.516 16.406 1 98 99 GLN A CA 1
ATOM 784 C C . GLN A 1 99 ? -13.438 10.797 15.844 1 98 99 GLN A C 1
ATOM 786 O O . GLN A 1 99 ? -14.555 10.969 16.344 1 98 99 GLN A O 1
ATOM 791 N N . TRP A 1 100 ? -13.234 9.992 14.891 1 96.94 100 TRP A N 1
ATOM 792 C CA . TRP A 1 100 ? -14.344 9.344 14.203 1 96.94 100 TRP A CA 1
ATOM 793 C C . TRP A 1 100 ? -14.484 7.891 14.641 1 96.94 100 TRP A C 1
ATOM 795 O O . TRP A 1 100 ? -15.484 7.234 14.336 1 96.94 100 TRP A O 1
ATOM 805 N N . HIS A 1 101 ? -13.484 7.383 15.352 1 98.5 101 HIS A N 1
ATOM 806 C CA . HIS A 1 101 ? -13.508 5.977 15.75 1 98.5 101 HIS A CA 1
ATOM 807 C C . HIS A 1 101 ? -13.211 5.816 17.234 1 98.5 101 HIS A C 1
ATOM 809 O O . HIS A 1 101 ? -12.531 6.656 17.828 1 98.5 101 HIS A O 1
ATOM 815 N N . LYS A 1 102 ? -13.688 4.773 17.781 1 98.06 102 LYS A N 1
ATOM 816 C CA . LYS A 1 102 ? -13.492 4.5 19.203 1 98.06 102 LYS A CA 1
ATOM 817 C C . LYS A 1 102 ? -12.18 3.758 19.453 1 98.06 102 LYS A C 1
ATOM 819 O O . LYS A 1 102 ? -11.68 3.717 20.578 1 98.06 102 LYS A O 1
ATOM 824 N N . LYS A 1 103 ? -11.695 3.115 18.453 1 98.56 103 LYS A N 1
ATOM 825 C CA . LYS A 1 103 ? -10.469 2.336 18.547 1 98.56 103 LYS A CA 1
ATOM 826 C C . LYS A 1 103 ? -9.484 2.748 17.453 1 98.56 103 LYS A C 1
ATOM 828 O O . LYS A 1 103 ? -9.68 3.766 16.781 1 98.56 103 LYS A O 1
ATOM 833 N N . ASP A 1 104 ? -8.391 2.029 17.297 1 98.62 104 ASP A N 1
ATOM 834 C CA . ASP A 1 104 ? -7.301 2.334 16.375 1 98.62 104 ASP A CA 1
ATOM 835 C C . ASP A 1 104 ? -7.812 2.418 14.938 1 98.62 104 ASP A C 1
ATOM 837 O O . ASP A 1 104 ? -8.602 1.579 14.5 1 98.62 104 ASP A O 1
ATOM 841 N N . ILE A 1 105 ? -7.379 3.434 14.266 1 98.69 105 ILE A N 1
ATOM 842 C CA . ILE A 1 105 ? -7.523 3.455 12.812 1 98.69 105 ILE A CA 1
ATOM 843 C C . ILE A 1 105 ? -6.434 2.602 12.172 1 98.69 105 ILE A C 1
ATOM 845 O O . ILE A 1 105 ? -5.246 2.775 12.469 1 98.69 105 ILE A O 1
ATOM 849 N N . ASN A 1 106 ? -6.832 1.699 11.289 1 97.25 106 ASN A N 1
ATOM 850 C CA . ASN A 1 106 ? -5.867 0.784 10.695 1 97.25 106 ASN A CA 1
ATOM 851 C C . ASN A 1 106 ? -5.445 1.244 9.305 1 97.25 106 ASN A C 1
ATOM 853 O O . ASN A 1 106 ? -4.348 0.927 8.844 1 97.25 106 ASN A O 1
ATOM 857 N N . ASN A 1 107 ? -6.332 1.946 8.695 1 97.25 107 ASN A N 1
ATOM 858 C CA . ASN A 1 107 ? -5.961 2.482 7.387 1 97.25 107 ASN A CA 1
ATOM 859 C C . ASN A 1 107 ? -6.824 3.678 7.004 1 97.25 107 ASN A C 1
ATOM 861 O O . ASN A 1 107 ? -7.973 3.785 7.441 1 97.25 107 ASN A O 1
ATOM 865 N N . VAL A 1 108 ? -6.219 4.578 6.23 1 98.38 108 VAL A N 1
ATOM 866 C CA . VAL A 1 108 ? -6.918 5.664 5.555 1 98.38 108 VAL A CA 1
ATOM 867 C C . VAL A 1 108 ? -6.773 5.512 4.039 1 98.38 108 VAL A C 1
ATOM 869 O O . VAL A 1 108 ? -5.688 5.211 3.541 1 98.38 108 VAL A O 1
ATOM 872 N N . SER A 1 109 ? -7.848 5.66 3.354 1 97.38 109 SER A N 1
ATOM 873 C CA . SER A 1 109 ? -7.844 5.496 1.903 1 97.38 109 SER A CA 1
ATOM 874 C C . SER A 1 109 ? -8.539 6.664 1.213 1 97.38 109 SER A C 1
ATOM 876 O O . SER A 1 109 ? -9.586 7.129 1.674 1 97.38 109 SER A O 1
ATOM 878 N N . ILE A 1 110 ? -7.902 7.121 0.127 1 97.12 110 ILE A N 1
ATOM 879 C CA . ILE A 1 110 ? -8.484 8.203 -0.658 1 97.12 110 ILE A CA 1
ATOM 880 C C . ILE A 1 110 ? -8.781 7.715 -2.074 1 97.12 110 ILE A C 1
ATOM 882 O O . ILE A 1 110 ? -7.98 6.984 -2.662 1 97.12 110 ILE A O 1
ATOM 886 N N . HIS A 1 111 ? -9.953 8.086 -2.547 1 95.75 111 HIS A N 1
ATOM 887 C CA . HIS A 1 111 ? -10.258 7.746 -3.936 1 95.75 111 HIS A CA 1
ATOM 888 C C . HIS A 1 111 ? -9.508 8.664 -4.898 1 95.75 111 HIS A C 1
ATOM 890 O O . HIS A 1 111 ? -9.445 9.875 -4.68 1 95.75 111 HIS A O 1
ATOM 896 N N . ARG A 1 112 ? -9.055 8.125 -5.934 1 91.75 112 ARG A N 1
ATOM 897 C CA . ARG A 1 112 ? -8.164 8.883 -6.812 1 91.75 112 ARG A CA 1
ATOM 898 C C . ARG A 1 112 ? -8.961 9.836 -7.703 1 91.75 112 ARG A C 1
ATOM 900 O O . ARG A 1 112 ? -8.445 10.867 -8.125 1 91.75 112 ARG A O 1
ATOM 907 N N . LEU A 1 113 ? -10.172 9.5 -7.992 1 93.06 113 LEU A N 1
ATOM 908 C CA . LEU A 1 113 ? -10.953 10.266 -8.953 1 93.06 113 LEU A CA 1
ATOM 909 C C . LEU A 1 113 ? -12.078 11.023 -8.266 1 93.06 113 LEU A C 1
ATOM 911 O O . LEU A 1 113 ? -12.352 12.18 -8.594 1 93.06 113 LEU A O 1
ATOM 915 N N . TYR A 1 114 ? -12.719 10.391 -7.32 1 95.31 114 TYR A N 1
ATOM 916 C CA . TYR A 1 114 ? -13.867 10.992 -6.645 1 95.31 114 TYR A CA 1
ATOM 917 C C . TYR A 1 114 ? -13.461 11.609 -5.312 1 95.31 114 TYR A C 1
ATOM 919 O O . TYR A 1 114 ? -12.5 11.156 -4.684 1 95.31 114 TYR A O 1
ATOM 927 N N . PRO A 1 115 ? -14.164 12.641 -4.895 1 96.56 115 PRO A N 1
ATOM 928 C CA . PRO A 1 115 ? -13.812 13.281 -3.621 1 96.56 115 PRO A CA 1
ATOM 929 C C . PRO A 1 115 ? -14.266 12.461 -2.412 1 96.56 115 PRO A C 1
ATOM 931 O O . PRO A 1 115 ? -15.055 12.953 -1.595 1 96.56 115 PRO A O 1
ATOM 934 N N . LEU A 1 116 ? -13.781 11.258 -2.34 1 97.25 116 LEU A N 1
ATOM 935 C CA . LEU A 1 116 ? -14.125 10.305 -1.288 1 97.25 116 LEU A CA 1
ATOM 936 C C . LEU A 1 116 ? -12.883 9.82 -0.562 1 97.25 116 LEU A C 1
ATOM 938 O O . LEU A 1 116 ? -11.836 9.609 -1.184 1 97.25 116 LEU A O 1
ATOM 942 N N . PHE A 1 117 ? -12.992 9.68 0.705 1 98.06 117 PHE A N 1
ATOM 943 C CA . PHE A 1 117 ? -11.984 8.977 1.486 1 98.06 117 PHE A CA 1
ATOM 944 C C . PHE A 1 117 ? -12.633 8.172 2.604 1 98.06 117 PHE A C 1
ATOM 946 O O . PHE A 1 117 ? -13.82 8.328 2.883 1 98.06 117 PHE A O 1
ATOM 953 N N . ALA A 1 118 ? -11.797 7.266 3.16 1 98.5 118 ALA A N 1
ATOM 954 C CA . ALA A 1 118 ? -12.344 6.379 4.184 1 98.5 118 ALA A CA 1
ATOM 955 C C . ALA A 1 118 ? -11.297 6.051 5.246 1 98.5 118 ALA A C 1
ATOM 957 O O . ALA A 1 118 ? -10.094 6.074 4.969 1 98.5 118 ALA A O 1
ATOM 958 N N . THR A 1 119 ? -11.734 5.848 6.414 1 98.75 119 THR A N 1
ATOM 959 C CA . THR A 1 119 ? -10.93 5.32 7.508 1 98.75 119 THR A CA 1
ATOM 960 C C . THR A 1 119 ? -11.531 4.023 8.047 1 98.75 119 THR A C 1
ATOM 962 O O . THR A 1 119 ? -12.758 3.893 8.141 1 98.75 119 THR A O 1
ATOM 965 N N . CYS A 1 120 ? -10.68 3.094 8.344 1 98.5 120 CYS A N 1
ATOM 966 C CA . CYS A 1 120 ? -11.172 1.856 8.938 1 98.5 120 CYS A CA 1
ATOM 967 C C . CYS A 1 120 ? -10.508 1.603 10.297 1 98.5 120 CYS A C 1
ATOM 969 O O . CYS A 1 120 ? -9.359 1.987 10.508 1 98.5 120 CYS A O 1
ATOM 971 N N . SER A 1 121 ? -11.227 0.858 11.164 1 98.75 121 SER A N 1
ATOM 972 C CA . SER A 1 121 ? -10.812 0.847 12.57 1 98.75 121 SER A CA 1
ATOM 973 C C . SER A 1 121 ? -11.062 -0.515 13.203 1 98.75 121 SER A C 1
ATOM 975 O O . SER A 1 121 ? -11.859 -1.305 12.703 1 98.75 121 SER A O 1
ATOM 977 N N . ASP A 1 122 ? -10.406 -0.655 14.281 1 98.31 122 ASP A N 1
ATOM 978 C CA . ASP A 1 122 ? -10.594 -1.847 15.102 1 98.31 122 ASP A CA 1
ATOM 979 C C . ASP A 1 122 ? -11.961 -1.839 15.781 1 98.31 122 ASP A C 1
ATOM 981 O O . ASP A 1 122 ? -12.391 -2.852 16.344 1 98.31 122 ASP A O 1
ATOM 985 N N . ASP A 1 123 ? -12.727 -0.76 15.773 1 98.38 123 ASP A N 1
ATOM 986 C CA . ASP A 1 123 ? -14.07 -0.704 16.344 1 98.38 123 ASP A CA 1
ATOM 987 C C . ASP A 1 123 ? -15.094 -1.318 15.398 1 98.38 123 ASP A C 1
ATOM 989 O O . ASP A 1 123 ? -16.297 -1.15 15.594 1 98.38 123 ASP A O 1
ATOM 993 N N . CYS A 1 124 ? -14.641 -1.887 14.32 1 98.19 124 CYS A N 1
ATOM 994 C CA . CYS A 1 124 ? -15.422 -2.635 13.336 1 98.19 124 CYS A CA 1
ATOM 995 C C . CYS A 1 124 ? -16.219 -1.694 12.453 1 98.19 124 CYS A C 1
ATOM 997 O O . CYS A 1 124 ? -17.203 -2.109 11.828 1 98.19 124 CYS A O 1
ATOM 999 N N . ALA A 1 125 ? -15.781 -0.436 12.383 1 98.31 125 ALA A N 1
ATOM 1000 C CA . ALA A 1 125 ? -16.484 0.542 11.547 1 98.31 125 ALA A CA 1
ATOM 1001 C C . ALA A 1 125 ? -15.547 1.115 10.492 1 98.31 125 ALA A C 1
ATOM 1003 O O . ALA A 1 125 ? -14.328 1.187 10.695 1 98.31 125 ALA A O 1
ATOM 1004 N N . VAL A 1 126 ? -16.109 1.421 9.367 1 98.12 126 VAL A N 1
ATOM 1005 C CA . VAL A 1 126 ? -15.461 2.205 8.312 1 98.12 126 VAL A CA 1
ATOM 1006 C C . VAL A 1 126 ? -16.219 3.52 8.117 1 98.12 126 VAL A C 1
ATOM 1008 O O . VAL A 1 126 ? -17.438 3.523 7.906 1 98.12 126 VAL A O 1
ATOM 1011 N N . GLN A 1 127 ? -15.547 4.617 8.289 1 98.44 127 GLN A N 1
ATOM 1012 C CA . GLN A 1 127 ? -16.141 5.926 8.047 1 98.44 127 GLN A CA 1
ATOM 1013 C C . GLN A 1 127 ? -15.859 6.406 6.625 1 98.44 127 GLN A C 1
ATOM 1015 O O . GLN A 1 127 ? -14.703 6.664 6.27 1 98.44 127 GLN A O 1
ATOM 1020 N N . VAL A 1 128 ? -16.875 6.473 5.82 1 97.75 128 VAL A N 1
ATOM 1021 C CA . VAL A 1 128 ? -16.781 7.047 4.48 1 97.75 128 VAL A CA 1
ATOM 1022 C C . VAL A 1 128 ? -17.125 8.531 4.527 1 97.75 128 VAL A C 1
ATOM 1024 O O . VAL A 1 128 ? -18.156 8.922 5.098 1 97.75 128 VAL A O 1
ATOM 1027 N N . SER A 1 129 ? -16.312 9.328 3.875 1 98 129 SER A N 1
ATOM 1028 C CA . SER A 1 129 ? -16.484 10.773 3.967 1 98 129 SER A CA 1
ATOM 1029 C C . SER A 1 129 ? -16.25 11.445 2.617 1 98 129 SER A C 1
ATOM 1031 O O . SER A 1 129 ? -15.586 10.875 1.742 1 98 129 SER A O 1
ATOM 1033 N N . HIS A 1 130 ? -16.859 12.547 2.52 1 97.19 130 HIS A N 1
ATOM 1034 C CA . HIS A 1 130 ? -16.609 13.445 1.397 1 97.19 130 HIS A CA 1
ATOM 1035 C C . HIS A 1 130 ? -15.438 14.375 1.688 1 97.19 130 HIS A C 1
ATOM 1037 O O . HIS A 1 130 ? -15.398 15.031 2.734 1 97.19 130 HIS A O 1
ATOM 1043 N N . GLY A 1 131 ? -14.453 14.414 0.917 1 95.94 131 GLY A N 1
ATOM 1044 C CA . GLY A 1 131 ? -13.32 15.32 1.01 1 95.94 131 GLY A CA 1
ATOM 1045 C C . GLY A 1 131 ? -13.07 16.094 -0.274 1 95.94 131 GLY A C 1
ATOM 1046 O O . GLY A 1 131 ? -12.289 15.648 -1.121 1 95.94 131 GLY A O 1
ATOM 1047 N N . MET A 1 132 ? -13.594 17.219 -0.364 1 94.44 132 MET A N 1
ATOM 1048 C CA . MET A 1 132 ? -13.484 18.031 -1.574 1 94.44 132 MET A CA 1
ATOM 1049 C C . MET A 1 132 ? -12.453 19.141 -1.393 1 94.44 132 MET A C 1
ATOM 1051 O O . MET A 1 132 ? -12.508 19.891 -0.415 1 94.44 132 MET A O 1
ATOM 1055 N N . VAL A 1 133 ? -11.57 19.156 -2.318 1 93.44 133 VAL A N 1
ATOM 1056 C CA . VAL A 1 133 ? -10.57 20.219 -2.357 1 93.44 133 VAL A CA 1
ATOM 1057 C C . VAL A 1 133 ? -10.867 21.156 -3.512 1 93.44 133 VAL A C 1
ATOM 1059 O O . VAL A 1 133 ? -11.219 20.719 -4.609 1 93.44 133 VAL A O 1
ATOM 1062 N N . TYR A 1 134 ? -10.758 22.422 -3.258 1 89.06 134 TYR A N 1
ATOM 1063 C CA . TYR A 1 134 ? -11.07 23.438 -4.262 1 89.06 134 TYR A CA 1
ATOM 1064 C C . TYR A 1 134 ? -9.797 24.031 -4.844 1 89.06 134 TYR A C 1
ATOM 1066 O O . TYR A 1 134 ? -8.781 24.125 -4.156 1 89.06 134 TYR A O 1
ATOM 1074 N N . SER A 1 135 ? -9.867 24.422 -6.086 1 85.19 135 SER A N 1
ATOM 1075 C CA . SER A 1 135 ? -8.734 25.062 -6.758 1 85.19 135 SER A CA 1
ATOM 1076 C C . SER A 1 135 ? -8.477 26.453 -6.188 1 85.19 135 SER A C 1
ATOM 1078 O O . SER A 1 135 ? -7.348 26.953 -6.238 1 85.19 135 SER A O 1
ATOM 1080 N N . ASP A 1 136 ? -9.555 26.922 -5.719 1 82 136 ASP A N 1
ATOM 1081 C CA . ASP A 1 136 ? -9.43 28.234 -5.113 1 82 136 ASP A CA 1
ATOM 1082 C C . ASP A 1 136 ? -8.672 28.172 -3.789 1 82 136 ASP A C 1
ATOM 1084 O O . ASP A 1 136 ? -9.164 27.594 -2.818 1 82 136 ASP A O 1
ATOM 1088 N N . LEU A 1 137 ? -7.59 28.859 -3.715 1 78.75 137 LEU A N 1
ATOM 1089 C CA . LEU A 1 137 ? -6.684 28.797 -2.572 1 78.75 137 LEU A CA 1
ATOM 1090 C C . LEU A 1 137 ? -7.348 29.375 -1.323 1 78.75 137 LEU A C 1
ATOM 1092 O O . LEU A 1 137 ? -6.898 29.109 -0.204 1 78.75 137 LEU A O 1
ATOM 1096 N N . ASN A 1 138 ? -8.43 30.078 -1.603 1 82.62 138 ASN A N 1
ATOM 1097 C CA . ASN A 1 138 ? -9.086 30.719 -0.467 1 82.62 138 ASN A CA 1
ATOM 1098 C C . ASN A 1 138 ? -10.219 29.875 0.079 1 82.62 138 ASN A C 1
ATOM 1100 O O . ASN A 1 138 ? -10.891 30.25 1.041 1 82.62 138 ASN A O 1
ATOM 1104 N N . GLN A 1 139 ? -10.352 28.797 -0.528 1 87.44 139 GLN A N 1
ATOM 1105 C CA . GLN A 1 139 ? -11.414 27.922 -0.051 1 87.44 139 GLN A CA 1
ATOM 1106 C C . GLN A 1 139 ? -10.844 26.703 0.681 1 87.44 139 GLN A C 1
ATOM 1108 O O . GLN A 1 139 ? -9.961 26.031 0.165 1 87.44 139 GLN A O 1
ATOM 1113 N N . ASN A 1 140 ? -11.344 26.547 1.839 1 89.62 140 ASN A N 1
ATOM 1114 C CA . ASN A 1 140 ? -10.953 25.375 2.627 1 89.62 140 ASN A CA 1
ATOM 1115 C C . ASN A 1 140 ? -11.586 24.094 2.082 1 89.62 140 ASN A C 1
ATOM 1117 O O . ASN A 1 140 ? -12.656 24.141 1.48 1 89.62 140 ASN A O 1
ATOM 1121 N N . PRO A 1 141 ? -10.828 23.047 2.307 1 93 141 PRO A N 1
ATOM 1122 C CA . PRO A 1 141 ? -11.461 21.797 1.896 1 93 141 PRO A CA 1
ATOM 1123 C C . PRO A 1 141 ? -12.742 21.5 2.674 1 93 141 PRO A C 1
ATOM 1125 O O . PRO A 1 141 ? -12.852 21.859 3.85 1 93 141 PRO A O 1
ATOM 1128 N N . LEU A 1 142 ? -13.672 20.906 1.956 1 95 142 LEU A N 1
ATOM 1129 C CA . LEU A 1 142 ? -14.914 20.453 2.574 1 95 142 LEU A CA 1
ATOM 1130 C C . LEU A 1 142 ? -14.828 18.984 2.973 1 95 142 LEU A C 1
ATOM 1132 O O . LEU A 1 142 ? -14.734 18.109 2.109 1 95 142 LEU A O 1
ATOM 1136 N N . ILE A 1 143 ? -14.82 18.75 4.301 1 96.5 143 ILE A N 1
ATOM 1137 C CA . ILE A 1 143 ? -14.758 17.391 4.836 1 96.5 143 ILE A CA 1
ATOM 1138 C C . ILE A 1 143 ? -16.047 17.062 5.57 1 96.5 143 ILE A C 1
ATOM 1140 O O . ILE A 1 143 ? -16.359 17.672 6.598 1 96.5 143 ILE A O 1
ATOM 1144 N N . VAL A 1 144 ? -16.812 16.109 5.004 1 96.56 144 VAL A N 1
ATOM 1145 C CA . VAL A 1 144 ? -18.125 15.781 5.551 1 96.56 144 VAL A CA 1
ATOM 1146 C C . VAL A 1 144 ? -18.266 14.266 5.703 1 96.56 144 VAL A C 1
ATOM 1148 O O . VAL A 1 144 ? -18.125 13.523 4.73 1 96.56 144 VAL A O 1
ATOM 1151 N N . PRO A 1 145 ? -18.5 13.867 6.973 1 96.12 145 PRO A N 1
ATOM 1152 C CA . PRO A 1 145 ? -18.812 12.438 7.098 1 96.12 145 PRO A CA 1
ATOM 1153 C C . PRO A 1 145 ? -20.094 12.047 6.355 1 96.12 145 PRO A C 1
ATOM 1155 O O . PRO A 1 145 ? -21.109 12.734 6.461 1 96.12 145 PRO A O 1
ATOM 1158 N N . LEU A 1 146 ? -20.031 11.008 5.586 1 95.62 146 LEU A N 1
ATOM 1159 C CA . LEU A 1 146 ? -21.172 10.609 4.785 1 95.62 146 LEU A CA 1
ATOM 1160 C C . LEU A 1 146 ? -21.875 9.398 5.398 1 95.62 146 LEU A C 1
ATOM 1162 O O . LEU A 1 146 ? -23.078 9.422 5.633 1 95.62 146 LEU A O 1
ATOM 1166 N N . GLU A 1 147 ? -21.094 8.344 5.598 1 95.5 147 GLU A N 1
ATOM 1167 C CA . GLU A 1 147 ? -21.688 7.078 6.008 1 95.5 147 GLU A CA 1
ATOM 1168 C C . GLU A 1 147 ? -20.719 6.258 6.855 1 95.5 147 GLU A C 1
ATOM 1170 O O . GLU A 1 147 ? -19.516 6.285 6.621 1 95.5 147 GLU A O 1
ATOM 1175 N N . ILE A 1 148 ? -21.281 5.602 7.836 1 96.88 148 ILE A N 1
ATOM 1176 C CA . ILE A 1 148 ? -20.516 4.613 8.594 1 96.88 148 ILE A CA 1
ATOM 1177 C C . ILE A 1 148 ? -20.906 3.209 8.141 1 96.88 148 ILE A C 1
ATOM 1179 O O . ILE A 1 148 ? -22.062 2.824 8.203 1 96.88 148 ILE A O 1
ATOM 1183 N N . LEU A 1 149 ? -19.938 2.502 7.645 1 95.75 149 LEU A N 1
ATOM 1184 C CA . LEU A 1 149 ? -20.172 1.129 7.207 1 95.75 149 LEU A CA 1
ATOM 1185 C C . LEU A 1 149 ? -19.828 0.141 8.32 1 95.75 149 LEU A C 1
ATOM 1187 O O . LEU A 1 149 ? -18.781 0.269 8.969 1 95.75 149 LEU A O 1
ATOM 1191 N N . ARG A 1 150 ? -20.75 -0.746 8.445 1 94 150 ARG A N 1
ATOM 1192 C CA . ARG A 1 150 ? -20.562 -1.822 9.414 1 94 150 ARG A CA 1
ATOM 1193 C C . ARG A 1 150 ? -20.781 -3.186 8.766 1 94 150 ARG A C 1
ATOM 1195 O O . ARG A 1 150 ? -21.297 -3.271 7.652 1 94 150 ARG A O 1
ATOM 1202 N N . GLY A 1 151 ? -20.281 -4.195 9.5 1 92.81 151 GLY A N 1
ATOM 1203 C CA . GLY A 1 151 ? -20.484 -5.531 8.961 1 92.81 151 GLY A CA 1
ATOM 1204 C C . GLY A 1 151 ? -19.438 -6.52 9.438 1 92.81 151 GLY A C 1
ATOM 1205 O O . GLY A 1 151 ? -19.703 -7.715 9.562 1 92.81 151 GLY A O 1
ATOM 1206 N N . HIS A 1 152 ? -18.281 -6.055 9.617 1 95.19 152 HIS A N 1
ATOM 1207 C CA . HIS A 1 152 ? -17.219 -6.934 10.102 1 95.19 152 HIS A CA 1
ATOM 1208 C C . HIS A 1 152 ? -17.391 -7.242 11.586 1 95.19 152 HIS A C 1
ATOM 1210 O O . HIS A 1 152 ? -17.828 -6.383 12.352 1 95.19 152 HIS A O 1
ATOM 1216 N N . ALA A 1 153 ? -17.062 -8.414 11.938 1 95.56 153 ALA A N 1
ATOM 1217 C CA . ALA A 1 153 ? -17.094 -8.805 13.344 1 95.56 153 ALA A CA 1
ATOM 1218 C C . ALA A 1 153 ? -15.719 -8.625 13.992 1 95.56 153 ALA A C 1
ATOM 1220 O O . ALA A 1 153 ? -14.688 -8.711 13.312 1 95.56 153 ALA A O 1
ATOM 1221 N N . SER A 1 154 ? -15.789 -8.375 15.297 1 95.69 154 SER A N 1
ATOM 1222 C CA . SER A 1 154 ? -14.547 -8.25 16.047 1 95.69 154 SER A CA 1
ATOM 1223 C C . SER A 1 154 ? -13.898 -9.617 16.281 1 95.69 154 SER A C 1
ATOM 1225 O O . SER A 1 154 ? -14.594 -10.609 16.5 1 95.69 154 SER A O 1
ATOM 1227 N N . SER A 1 155 ? -12.695 -9.695 16.062 1 93.69 155 SER A N 1
ATOM 1228 C CA . SER A 1 155 ? -11.891 -10.867 16.391 1 93.69 155 SER A CA 1
ATOM 1229 C C . SER A 1 155 ? -10.617 -10.484 17.141 1 93.69 155 SER A C 1
ATOM 1231 O O . SER A 1 155 ? -9.758 -9.797 16.594 1 93.69 155 SER A O 1
ATOM 1233 N N . ASP A 1 156 ? -10.445 -10.852 18.422 1 93.44 156 ASP A N 1
ATOM 1234 C CA . ASP A 1 156 ? -9.297 -10.586 19.281 1 93.44 156 ASP A CA 1
ATOM 1235 C C . ASP A 1 156 ? -9.023 -9.086 19.375 1 93.44 156 ASP A C 1
ATOM 1237 O O . ASP A 1 156 ? -7.879 -8.656 19.25 1 93.44 156 ASP A O 1
ATOM 1241 N N . GLY A 1 157 ? -10.062 -8.32 19.469 1 94.81 157 GLY A N 1
ATOM 1242 C CA . GLY A 1 157 ? -9.938 -6.883 19.672 1 94.81 157 GLY A CA 1
ATOM 1243 C C . GLY A 1 157 ? -9.695 -6.125 18.375 1 94.81 157 GLY A C 1
ATOM 1244 O O . GLY A 1 157 ? -9.609 -4.895 18.375 1 94.81 157 GLY A O 1
ATOM 1245 N N . ARG A 1 158 ? -9.594 -6.918 17.281 1 95.12 158 ARG A N 1
ATOM 1246 C CA . ARG A 1 158 ? -9.367 -6.293 15.984 1 95.12 158 ARG A CA 1
ATOM 1247 C C . ARG A 1 158 ? -10.656 -6.258 15.164 1 95.12 158 ARG A C 1
ATOM 1249 O O . ARG A 1 158 ? -11.562 -7.059 15.391 1 95.12 158 ARG A O 1
ATOM 1256 N N . GLY A 1 159 ? -10.766 -5.297 14.359 1 96.56 159 GLY A N 1
ATOM 1257 C CA . GLY A 1 159 ? -11.961 -5.09 13.555 1 96.56 159 GLY A CA 1
ATOM 1258 C C . GLY A 1 159 ? -11.672 -5.043 12.062 1 96.56 159 GLY A C 1
ATOM 1259 O O . GLY A 1 159 ? -11.352 -6.062 11.453 1 96.56 159 GLY A O 1
ATOM 1260 N N . VAL A 1 160 ? -11.82 -3.842 11.508 1 96.56 160 VAL A N 1
ATOM 1261 C CA . VAL A 1 160 ? -11.508 -3.68 10.094 1 96.56 160 VAL A CA 1
ATOM 1262 C C . VAL A 1 160 ? -10.016 -3.4 9.922 1 96.56 160 VAL A C 1
ATOM 1264 O O . VAL A 1 160 ? -9.516 -2.369 10.375 1 96.56 160 VAL A O 1
ATOM 1267 N N . MET A 1 161 ? -9.391 -4.305 9.242 1 93.25 161 MET A N 1
ATOM 1268 C CA . MET A 1 161 ? -7.93 -4.285 9.18 1 93.25 161 MET A CA 1
ATOM 1269 C C . MET A 1 161 ? -7.445 -3.422 8.023 1 93.25 161 MET A C 1
ATOM 1271 O O . MET A 1 161 ? -6.34 -2.877 8.07 1 93.25 161 MET A O 1
ATOM 1275 N N . ASP A 1 162 ? -8.258 -3.361 7.008 1 92.5 162 ASP A N 1
ATOM 1276 C CA . ASP A 1 162 ? -7.859 -2.59 5.836 1 92.5 162 ASP A CA 1
ATOM 1277 C C . ASP A 1 162 ? -9.078 -2.125 5.043 1 92.5 162 ASP A C 1
ATOM 1279 O O . ASP A 1 162 ? -10.156 -2.727 5.137 1 92.5 162 ASP A O 1
ATOM 1283 N N . CYS A 1 163 ? -8.914 -1.008 4.312 1 94.31 163 CYS A N 1
ATOM 1284 C CA . CYS A 1 163 ? -9.914 -0.51 3.371 1 94.31 163 CYS A CA 1
ATOM 1285 C C . CYS A 1 163 ? -9.242 0.143 2.166 1 94.31 163 CYS A C 1
ATOM 1287 O O . CYS A 1 163 ? -8.203 0.785 2.301 1 94.31 163 CYS A O 1
ATOM 1289 N N . LYS A 1 164 ? -9.812 -0.093 1.023 1 92 164 LYS A N 1
ATOM 1290 C CA . LYS A 1 164 ? -9.266 0.446 -0.22 1 92 164 LYS A CA 1
ATOM 1291 C C . LYS A 1 164 ? -10.375 0.756 -1.218 1 92 164 LYS A C 1
ATOM 1293 O O . LYS A 1 164 ? -11.281 -0.055 -1.416 1 92 164 LYS A O 1
ATOM 1298 N N . PHE A 1 165 ? -10.234 1.899 -1.911 1 92.62 165 PHE A N 1
ATOM 1299 C CA . PHE A 1 165 ? -11.18 2.234 -2.971 1 92.62 165 PHE A CA 1
ATOM 1300 C C . PHE A 1 165 ? -10.781 1.567 -4.281 1 92.62 165 PHE A C 1
ATOM 1302 O O . PHE A 1 165 ? -9.594 1.438 -4.582 1 92.62 165 PHE A O 1
ATOM 1309 N N . HIS A 1 166 ? -11.789 1.229 -5.02 1 87.06 166 HIS A N 1
ATOM 1310 C CA . HIS A 1 166 ? -11.531 0.885 -6.41 1 87.06 166 HIS A CA 1
ATOM 1311 C C . HIS A 1 166 ? -10.922 2.062 -7.168 1 87.06 166 HIS A C 1
ATOM 1313 O O . HIS A 1 166 ? -11.32 3.209 -6.961 1 87.06 166 HIS A O 1
ATOM 1319 N N . PRO A 1 167 ? -10.023 1.784 -8.023 1 83.44 167 PRO A N 1
ATOM 1320 C CA . PRO A 1 167 ? -9.312 2.896 -8.664 1 83.44 167 PRO A CA 1
ATOM 1321 C C . PRO A 1 167 ? -10.219 3.75 -9.539 1 83.44 167 PRO A C 1
ATOM 1323 O O . PRO A 1 167 ? -9.938 4.934 -9.758 1 83.44 167 PRO A O 1
ATOM 1326 N N . ARG A 1 168 ? -11.25 3.199 -10.023 1 84.81 168 ARG A N 1
ATOM 1327 C CA . ARG A 1 168 ? -12.055 3.934 -10.984 1 84.81 168 ARG A CA 1
ATOM 1328 C C . ARG A 1 168 ? -13.484 4.113 -10.477 1 84.81 168 ARG A C 1
ATOM 1330 O O . ARG A 1 168 ? -14.109 5.145 -10.719 1 84.81 168 ARG A O 1
ATOM 1337 N N . GLN A 1 169 ? -13.969 3.111 -9.797 1 84.75 169 GLN A N 1
ATOM 1338 C CA . GLN A 1 169 ? -15.344 3.143 -9.32 1 84.75 169 GLN A CA 1
ATOM 1339 C C . GLN A 1 169 ? -15.406 3.58 -7.859 1 84.75 169 GLN A C 1
ATOM 1341 O O . GLN A 1 169 ? -14.461 3.365 -7.102 1 84.75 169 GLN A O 1
ATOM 1346 N N . PRO A 1 170 ? -16.484 4.242 -7.5 1 90.56 170 PRO A N 1
ATOM 1347 C CA . PRO A 1 170 ? -16.625 4.629 -6.094 1 90.56 170 PRO A CA 1
ATOM 1348 C C . PRO A 1 170 ? -17 3.455 -5.191 1 90.56 170 PRO A C 1
ATOM 1350 O O . PRO A 1 170 ? -17.906 3.562 -4.371 1 90.56 170 PRO A O 1
ATOM 1353 N N . TRP A 1 171 ? -16.328 2.342 -5.336 1 90.88 171 TRP A N 1
ATOM 1354 C CA . TRP A 1 171 ? -16.484 1.14 -4.523 1 90.88 171 TRP A CA 1
ATOM 1355 C C . TRP A 1 171 ? -15.406 1.082 -3.438 1 90.88 171 TRP A C 1
ATOM 1357 O O . TRP A 1 171 ? -14.281 1.523 -3.646 1 90.88 171 TRP A O 1
ATOM 1367 N N . LEU A 1 172 ? -15.812 0.599 -2.32 1 93.06 172 LEU A N 1
ATOM 1368 C CA . LEU A 1 172 ? -14.891 0.454 -1.204 1 93.06 172 LEU A CA 1
ATOM 1369 C C . LEU A 1 172 ? -14.781 -1.005 -0.773 1 93.06 172 LEU A C 1
ATOM 1371 O O . LEU A 1 172 ? -15.797 -1.661 -0.528 1 93.06 172 LEU A O 1
ATOM 1375 N N . PHE A 1 173 ? -13.562 -1.397 -0.75 1 89.38 173 PHE A N 1
ATOM 1376 C CA . PHE A 1 173 ? -13.234 -2.729 -0.256 1 89.38 173 PHE A CA 1
ATOM 1377 C C . PHE A 1 173 ? -12.758 -2.668 1.19 1 89.38 173 PHE A C 1
ATOM 1379 O O . PHE A 1 173 ? -11.984 -1.781 1.558 1 89.38 173 PHE A O 1
ATOM 1386 N N . THR A 1 174 ? -13.227 -3.645 1.987 1 92.69 174 THR A N 1
ATOM 1387 C CA . THR A 1 174 ? -12.742 -3.719 3.363 1 92.69 174 THR A CA 1
ATOM 1388 C C . THR A 1 174 ? -12.367 -5.152 3.729 1 92.69 174 THR A C 1
ATOM 1390 O O . THR A 1 174 ? -12.992 -6.105 3.26 1 92.69 174 THR A O 1
ATOM 1393 N N . ALA A 1 175 ? -11.344 -5.285 4.457 1 90.5 175 ALA A N 1
ATOM 1394 C CA . ALA A 1 175 ? -10.898 -6.566 5.008 1 90.5 175 ALA A CA 1
ATOM 1395 C C . ALA A 1 175 ? -10.984 -6.57 6.531 1 90.5 175 ALA A C 1
ATOM 1397 O O . ALA A 1 175 ? -10.43 -5.684 7.188 1 90.5 175 ALA A O 1
ATOM 1398 N N . GLY A 1 176 ? -11.578 -7.605 7.043 1 93.06 176 GLY A N 1
ATOM 1399 C CA . GLY A 1 176 ? -11.789 -7.656 8.484 1 93.06 176 GLY A CA 1
ATOM 1400 C C . GLY A 1 176 ? -10.953 -8.727 9.164 1 93.06 176 GLY A C 1
ATOM 1401 O O . GLY A 1 176 ? -10.469 -9.648 8.516 1 93.06 176 GLY A O 1
ATOM 1402 N N . ALA A 1 177 ? -10.875 -8.516 10.438 1 92.94 177 ALA A N 1
ATOM 1403 C CA . ALA A 1 177 ? -10.219 -9.516 11.273 1 92.94 177 ALA A CA 1
ATOM 1404 C C . ALA A 1 177 ? -11.023 -10.812 11.32 1 92.94 177 ALA A C 1
ATOM 1406 O O . ALA A 1 177 ? -10.516 -11.852 11.758 1 92.94 177 ALA A O 1
ATOM 1407 N N . ASP A 1 178 ? -12.25 -10.758 10.953 1 92.06 178 ASP A N 1
ATOM 1408 C CA . ASP A 1 178 ? -13.133 -11.914 10.898 1 92.06 178 ASP A CA 1
ATOM 1409 C C . ASP A 1 178 ? -12.891 -12.734 9.633 1 92.06 178 ASP A C 1
ATOM 1411 O O . ASP A 1 178 ? -13.672 -13.633 9.312 1 92.06 178 ASP A O 1
ATOM 1415 N N . SER A 1 179 ? -11.945 -12.398 8.914 1 87.75 179 SER A N 1
ATOM 1416 C CA . SER A 1 179 ? -11.531 -13.109 7.703 1 87.75 179 SER A CA 1
ATOM 1417 C C . SER A 1 179 ? -12.57 -12.953 6.59 1 87.75 179 SER A C 1
ATOM 1419 O O . SER A 1 179 ? -12.758 -13.867 5.781 1 87.75 179 SER A O 1
ATOM 1421 N N . VAL A 1 180 ? -13.273 -11.812 6.66 1 88 180 VAL A N 1
ATOM 1422 C CA . VAL A 1 180 ? -14.25 -11.5 5.621 1 88 180 VAL A CA 1
ATOM 1423 C C . VAL A 1 180 ? -13.812 -10.25 4.859 1 88 180 VAL A C 1
ATOM 1425 O O . VAL A 1 180 ? -13.336 -9.289 5.461 1 88 180 VAL A O 1
ATOM 1428 N N . ILE A 1 181 ? -13.938 -10.312 3.615 1 87.81 181 ILE A N 1
ATOM 1429 C CA . ILE A 1 181 ? -13.797 -9.133 2.771 1 87.81 181 ILE A CA 1
ATOM 1430 C C . ILE A 1 181 ? -15.172 -8.656 2.316 1 87.81 181 ILE A C 1
ATOM 1432 O O . ILE A 1 181 ? -16.031 -9.461 1.953 1 87.81 181 ILE A O 1
ATOM 1436 N N . ARG A 1 182 ? -15.328 -7.367 2.359 1 90.25 182 ARG A N 1
ATOM 1437 C CA . ARG A 1 182 ? -16.594 -6.789 1.923 1 90.25 182 ARG A CA 1
ATOM 1438 C C . ARG A 1 182 ? -16.375 -5.727 0.855 1 90.25 182 ARG A C 1
ATOM 1440 O O . ARG A 1 182 ? -15.398 -4.969 0.917 1 90.25 182 ARG A O 1
ATOM 1447 N N . LEU A 1 183 ? -17.281 -5.762 -0.107 1 88.88 183 LEU A N 1
ATOM 1448 C CA . LEU A 1 183 ? -17.297 -4.73 -1.138 1 88.88 183 LEU A CA 1
ATOM 1449 C C . LEU A 1 183 ? -18.578 -3.902 -1.04 1 88.88 183 LEU A C 1
ATOM 1451 O O . LEU A 1 183 ? -19.688 -4.449 -1.1 1 88.88 183 LEU A O 1
ATOM 1455 N N . TYR A 1 184 ? -18.359 -2.625 -0.86 1 90.44 184 TYR A N 1
ATOM 1456 C CA . TYR A 1 184 ? -19.484 -1.695 -0.806 1 90.44 184 TYR A CA 1
ATOM 1457 C C . TYR A 1 184 ? -19.578 -0.883 -2.092 1 90.44 184 TYR A C 1
ATOM 1459 O O . TYR A 1 184 ? -18.641 -0.18 -2.463 1 90.44 184 TYR A O 1
ATOM 1467 N N . CYS A 1 185 ? -20.641 -1.154 -2.754 1 82.75 185 CYS A N 1
ATOM 1468 C CA . CYS A 1 185 ? -20.828 -0.496 -4.039 1 82.75 185 CYS A CA 1
ATOM 1469 C C . CYS A 1 185 ? -21.953 0.542 -3.955 1 82.75 185 CYS A C 1
ATOM 1471 O O . CYS A 1 185 ? -22.844 0.426 -3.125 1 82.75 185 CYS A O 1
ATOM 1473 N N . ASP A 1 186 ? -21.812 1.741 -4.617 1 71.56 186 ASP A N 1
ATOM 1474 C CA . ASP A 1 186 ? -22.844 2.771 -4.676 1 71.56 186 ASP A CA 1
ATOM 1475 C C . ASP A 1 186 ? -24.125 2.225 -5.289 1 71.56 186 ASP A C 1
ATOM 1477 O O . ASP A 1 186 ? -24.094 1.3 -6.102 1 71.56 186 ASP A O 1
ATOM 1481 N N . MET B 1 1 ? -37.062 19.234 -1.191 1 22.27 1 MET B N 1
ATOM 1482 C CA . MET B 1 1 ? -37.062 17.828 -0.802 1 22.27 1 MET B CA 1
ATOM 1483 C C . MET B 1 1 ? -35.844 17.109 -1.369 1 22.27 1 MET B C 1
ATOM 1485 O O . MET B 1 1 ? -35.812 16.781 -2.559 1 22.27 1 MET B O 1
ATOM 1489 N N . HIS B 1 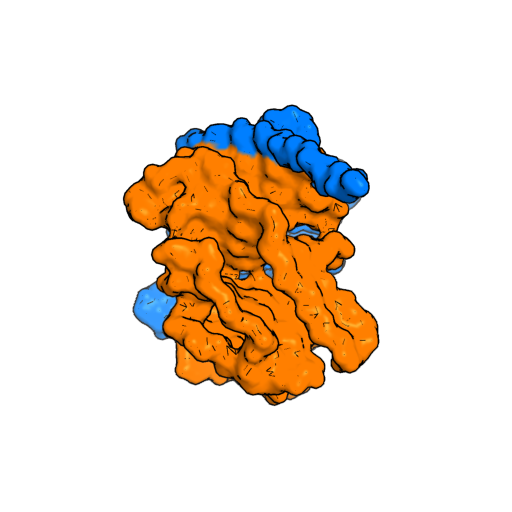2 ? -34.625 17.469 -1.133 1 27.17 2 HIS B N 1
ATOM 1490 C CA . HIS B 1 2 ? -33.344 16.953 -1.604 1 27.17 2 HIS B CA 1
ATOM 1491 C C . HIS B 1 2 ? -33.188 15.469 -1.309 1 27.17 2 HIS B C 1
ATOM 1493 O O . HIS B 1 2 ? -33.031 15.07 -0.152 1 27.17 2 HIS B O 1
ATOM 1499 N N . ARG B 1 3 ? -34 14.609 -2.016 1 29.39 3 ARG B N 1
ATOM 1500 C CA . ARG B 1 3 ? -33.781 13.164 -1.908 1 29.39 3 ARG B CA 1
ATOM 1501 C C . ARG B 1 3 ? -32.312 12.828 -1.906 1 29.39 3 ARG B C 1
ATOM 1503 O O . ARG B 1 3 ? -31.609 13.023 -2.91 1 29.39 3 ARG B O 1
ATOM 1510 N N . LEU B 1 4 ? -31.547 13.094 -0.93 1 34.78 4 LEU B N 1
ATOM 1511 C CA . LEU B 1 4 ? -30.312 12.344 -0.729 1 34.78 4 LEU B CA 1
ATOM 1512 C C . LEU B 1 4 ? -30.469 10.891 -1.176 1 34.78 4 LEU B C 1
ATOM 1514 O O . LEU B 1 4 ? -31.328 10.172 -0.652 1 34.78 4 LEU B O 1
ATOM 1518 N N . SER B 1 5 ? -30.531 10.664 -2.471 1 39.44 5 SER B N 1
ATOM 1519 C CA . SER B 1 5 ? -30.703 9.312 -3.002 1 39.44 5 SER B CA 1
ATOM 1520 C C . SER B 1 5 ? -30.172 8.266 -2.037 1 39.44 5 SER B C 1
ATOM 1522 O O . SER B 1 5 ? -29.062 8.398 -1.524 1 39.44 5 SER B O 1
ATOM 1524 N N . GLN B 1 6 ? -30.938 7.781 -1.183 1 44.47 6 GLN B N 1
ATOM 1525 C CA . GLN B 1 6 ? -30.656 6.625 -0.34 1 44.47 6 GLN B CA 1
ATOM 1526 C C . GLN B 1 6 ? -29.781 5.613 -1.075 1 44.47 6 GLN B C 1
ATOM 1528 O O . GLN B 1 6 ? -30.297 4.719 -1.755 1 44.47 6 GLN B O 1
ATOM 1533 N N . LYS B 1 7 ? -28.891 6.094 -1.767 1 47.34 7 LYS B N 1
ATOM 1534 C CA . LYS B 1 7 ? -28.094 5.152 -2.559 1 47.34 7 LYS B CA 1
ATOM 1535 C C . LYS B 1 7 ? -27.688 3.941 -1.726 1 47.34 7 LYS B C 1
ATOM 1537 O O . LYS B 1 7 ? -27.062 4.09 -0.675 1 47.34 7 LYS B O 1
ATOM 1542 N N . SER B 1 8 ? -28.625 2.951 -1.693 1 56.59 8 SER B N 1
ATOM 1543 C CA . SER B 1 8 ? -28.406 1.664 -1.035 1 56.59 8 SER B CA 1
ATOM 1544 C C . SER B 1 8 ? -27.062 1.065 -1.403 1 56.59 8 SER B C 1
ATOM 1546 O O . SER B 1 8 ? -26.719 0.953 -2.584 1 56.59 8 SER B O 1
ATOM 1548 N N . THR B 1 9 ? -26.141 1.177 -0.531 1 66 9 THR B N 1
ATOM 1549 C CA . THR B 1 9 ? -24.844 0.52 -0.699 1 66 9 THR B CA 1
ATOM 1550 C C . THR B 1 9 ? -25.031 -0.992 -0.814 1 66 9 THR B C 1
ATOM 1552 O O . THR B 1 9 ? -25.625 -1.621 0.058 1 66 9 THR B O 1
ATOM 1555 N N . GLN B 1 10 ? -24.953 -1.535 -2.057 1 78.44 10 GLN B N 1
ATOM 1556 C CA . GLN B 1 10 ? -24.891 -2.984 -2.211 1 78.44 10 GLN B CA 1
ATOM 1557 C C . GLN B 1 10 ? -23.562 -3.529 -1.658 1 78.44 10 GLN B C 1
ATOM 1559 O O . GLN B 1 10 ? -22.516 -2.928 -1.854 1 78.44 10 GLN B O 1
ATOM 1564 N N . THR B 1 11 ? -23.75 -4.457 -0.772 1 82.62 11 THR B N 1
ATOM 1565 C CA . THR B 1 11 ? -22.562 -5.031 -0.159 1 82.62 11 THR B CA 1
ATOM 1566 C C . THR B 1 11 ? -22.422 -6.508 -0.515 1 82.62 11 THR B C 1
ATOM 1568 O O . THR B 1 11 ? -23.422 -7.23 -0.586 1 82.62 11 THR B O 1
ATOM 1571 N N . PHE B 1 12 ? -21.281 -6.812 -0.999 1 84.12 12 PHE B N 1
ATOM 1572 C CA . PHE B 1 12 ? -20.906 -8.211 -1.207 1 84.12 12 PHE B CA 1
ATOM 1573 C C . PHE B 1 12 ? -19.828 -8.641 -0.221 1 84.12 12 PHE B C 1
ATOM 1575 O O . PHE B 1 12 ? -18.922 -7.863 0.094 1 84.12 12 PHE B O 1
ATOM 1582 N N . SER B 1 13 ? -20.094 -9.852 0.326 1 86.62 13 SER B N 1
ATOM 1583 C CA . SER B 1 13 ? -19.125 -10.359 1.297 1 86.62 13 SER B CA 1
ATOM 1584 C C . SER B 1 13 ? -18.484 -11.648 0.814 1 86.62 13 SER B C 1
ATOM 1586 O O . SER B 1 13 ? -19.156 -12.508 0.231 1 86.62 13 SER B O 1
ATOM 1588 N N . ILE B 1 14 ? -17.219 -11.68 0.997 1 83.75 14 ILE B N 1
ATOM 1589 C CA . ILE B 1 14 ? -16.453 -12.875 0.667 1 83.75 14 ILE B CA 1
ATOM 1590 C C . ILE B 1 14 ? -15.797 -13.43 1.929 1 83.75 14 ILE B C 1
ATOM 1592 O O . ILE B 1 14 ? -15.086 -12.711 2.635 1 83.75 14 ILE B O 1
ATOM 1596 N N . LYS B 1 15 ? -16.094 -14.656 2.18 1 85 15 LYS B N 1
ATOM 1597 C CA . LYS B 1 15 ? -15.43 -15.328 3.289 1 85 15 LYS B CA 1
ATOM 1598 C C . LYS B 1 15 ? -14.094 -15.922 2.848 1 85 15 LYS B C 1
ATOM 1600 O O . LYS B 1 15 ? -14.039 -16.672 1.865 1 85 15 LYS B O 1
ATOM 1605 N N . LEU B 1 16 ? -13.18 -15.5 3.713 1 83 16 LEU B N 1
ATOM 1606 C CA . LEU B 1 16 ? -11.859 -16.047 3.402 1 83 16 LEU B CA 1
ATOM 1607 C C . LEU B 1 16 ? -11.578 -1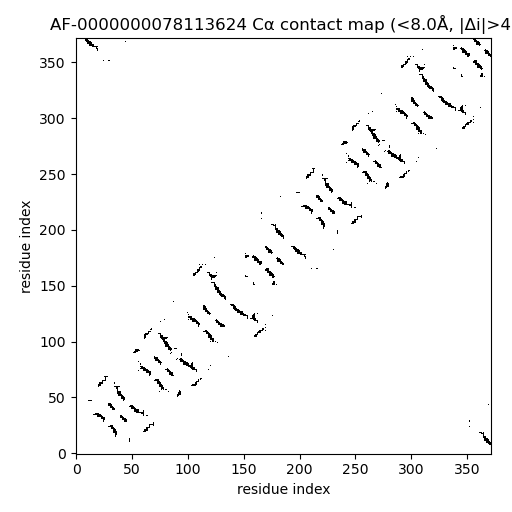7.281 4.238 1 83 16 LEU B C 1
ATOM 1609 O O . LEU B 1 16 ? -12.117 -17.438 5.336 1 83 16 LEU B O 1
ATOM 1613 N N . GLY B 1 17 ? -11.117 -18.328 3.715 1 79.19 17 GLY B N 1
ATOM 1614 C CA . GLY B 1 17 ? -10.734 -19.531 4.445 1 79.19 17 GLY B CA 1
ATOM 1615 C C . GLY B 1 17 ? -9.625 -19.297 5.445 1 79.19 17 GLY B C 1
ATOM 1616 O O . GLY B 1 17 ? -9.055 -20.234 5.996 1 79.19 17 GLY B O 1
ATOM 1617 N N . GLY B 1 18 ? -9.297 -18.094 5.785 1 83.94 18 GLY B N 1
ATOM 1618 C CA . GLY B 1 18 ? -8.234 -17.688 6.699 1 83.94 18 GLY B CA 1
ATOM 1619 C C . GLY B 1 18 ? -8.078 -16.172 6.801 1 83.94 18 GLY B C 1
ATOM 1620 O O . GLY B 1 18 ? -8.812 -15.422 6.148 1 83.94 18 GLY B O 1
ATOM 1621 N N . LEU B 1 19 ? -7.117 -15.789 7.66 1 82.5 19 LEU B N 1
ATOM 1622 C CA . LEU B 1 19 ? -6.871 -14.359 7.828 1 82.5 19 LEU B CA 1
ATOM 1623 C C . LEU B 1 19 ? -6.176 -13.781 6.602 1 82.5 19 LEU B C 1
ATOM 1625 O O . LEU B 1 19 ? -5.227 -14.375 6.082 1 82.5 19 LEU B O 1
ATOM 1629 N N . ALA B 1 20 ? -6.715 -12.688 6.184 1 87.75 20 ALA B N 1
ATOM 1630 C CA . ALA B 1 20 ? -6.055 -11.992 5.086 1 87.75 20 ALA B CA 1
ATOM 1631 C C . ALA B 1 20 ? -4.699 -11.438 5.52 1 87.75 20 ALA B C 1
ATOM 1633 O O . ALA B 1 20 ? -4.562 -10.914 6.629 1 87.75 20 ALA B O 1
ATOM 1634 N N . VAL B 1 21 ? -3.691 -11.664 4.723 1 89.38 21 VAL B N 1
ATOM 1635 C CA . VAL B 1 21 ? -2.363 -11.133 5.004 1 89.38 21 VAL B CA 1
ATOM 1636 C C . VAL B 1 21 ? -2.152 -9.836 4.227 1 89.38 21 VAL B C 1
ATOM 1638 O O . VAL B 1 21 ? -1.694 -8.836 4.781 1 89.38 21 VAL B O 1
ATOM 1641 N N . THR B 1 22 ? -2.447 -9.805 2.996 1 89.94 22 THR B N 1
ATOM 1642 C CA . THR B 1 22 ? -2.275 -8.641 2.131 1 89.94 22 THR B CA 1
ATOM 1643 C C . THR B 1 22 ? -3.188 -8.742 0.912 1 89.94 22 THR B C 1
ATOM 1645 O O . THR B 1 22 ? -3.799 -9.781 0.667 1 89.94 22 THR B O 1
ATOM 1648 N N . SER B 1 23 ? -3.363 -7.605 0.212 1 89.62 23 SER B N 1
ATOM 1649 C CA . SER B 1 23 ? -4.195 -7.578 -0.987 1 89.62 23 SER B CA 1
ATOM 1650 C C . SER B 1 23 ? -3.695 -6.535 -1.981 1 89.62 23 SER B C 1
ATOM 1652 O O . SER B 1 23 ? -3.014 -5.582 -1.599 1 89.62 23 SER B O 1
ATOM 1654 N N . VAL B 1 24 ? -3.963 -6.785 -3.246 1 91.06 24 VAL B N 1
ATOM 1655 C CA . VAL B 1 24 ? -3.641 -5.82 -4.293 1 91.06 24 VAL B CA 1
ATOM 1656 C C . VAL B 1 24 ? -4.703 -5.871 -5.387 1 91.06 24 VAL B C 1
ATOM 1658 O O . VAL B 1 24 ? -5.195 -6.949 -5.734 1 91.06 24 VAL B O 1
ATOM 1661 N N . PHE B 1 25 ? -5.027 -4.723 -5.934 1 88.62 25 PHE B N 1
ATOM 1662 C CA . PHE B 1 25 ? -5.988 -4.676 -7.027 1 88.62 25 PHE B CA 1
ATOM 1663 C C . PHE B 1 25 ? -5.324 -5.035 -8.352 1 88.62 25 PHE B C 1
ATOM 1665 O O . PHE B 1 25 ? -4.152 -4.723 -8.57 1 88.62 25 PHE B O 1
ATOM 1672 N N . HIS B 1 26 ? -6.133 -5.652 -9.195 1 92.69 26 HIS B N 1
ATOM 1673 C CA . HIS B 1 26 ? -5.715 -5.766 -10.586 1 92.69 26 HIS B CA 1
ATOM 1674 C C . HIS B 1 26 ? -5.551 -4.395 -11.227 1 92.69 26 HIS B C 1
ATOM 1676 O O . HIS B 1 26 ? -6.363 -3.494 -10.992 1 92.69 26 HIS B O 1
ATOM 1682 N N . PRO B 1 27 ? -4.574 -4.266 -11.984 1 88.12 27 PRO B N 1
ATOM 1683 C CA . PRO B 1 27 ? -4.281 -2.914 -12.469 1 88.12 27 PRO B CA 1
ATOM 1684 C C . PRO B 1 27 ? -5.32 -2.402 -13.469 1 88.12 27 PRO B C 1
ATOM 1686 O O . PRO B 1 27 ? -5.477 -1.19 -13.633 1 88.12 27 PRO B O 1
ATOM 1689 N N . VAL B 1 28 ? -6 -3.271 -14.062 1 88.19 28 VAL B N 1
ATOM 1690 C CA . VAL B 1 28 ? -6.895 -2.842 -15.133 1 88.19 28 VAL B CA 1
ATOM 1691 C C . VAL B 1 28 ? -8.312 -3.318 -14.844 1 88.19 28 VAL B C 1
ATOM 1693 O O . VAL B 1 28 ? -9.258 -2.521 -14.859 1 88.19 28 VAL B O 1
ATOM 1696 N N . ARG B 1 29 ? -8.422 -4.562 -14.484 1 89.25 29 ARG B N 1
ATOM 1697 C CA . ARG B 1 29 ? -9.742 -5.152 -14.273 1 89.25 29 ARG B CA 1
ATOM 1698 C C . ARG B 1 29 ? -10.25 -4.883 -12.859 1 89.25 29 ARG B C 1
ATOM 1700 O O . ARG B 1 29 ? -9.453 -4.633 -11.953 1 89.25 29 ARG B O 1
ATOM 1707 N N . SER B 1 30 ? -11.523 -4.988 -12.711 1 85.56 30 SER B N 1
ATOM 1708 C CA . SER B 1 30 ? -12.117 -4.855 -11.391 1 85.56 30 SER B CA 1
ATOM 1709 C C . SER B 1 30 ? -11.953 -6.137 -10.578 1 85.56 30 SER B C 1
ATOM 1711 O O . SER B 1 30 ? -12.938 -6.707 -10.102 1 85.56 30 SER B O 1
ATOM 1713 N N . HIS B 1 31 ? -10.766 -6.562 -10.469 1 90.88 31 HIS B N 1
ATOM 1714 C CA . HIS B 1 31 ? -10.383 -7.734 -9.688 1 90.88 31 HIS B CA 1
ATOM 1715 C C . HIS B 1 31 ? -9.492 -7.348 -8.516 1 90.88 31 HIS B C 1
ATOM 1717 O O . HIS B 1 31 ? -8.875 -6.277 -8.523 1 90.88 31 HIS B O 1
ATOM 1723 N N . ILE B 1 32 ? -9.555 -8.172 -7.555 1 89.5 32 ILE B N 1
ATOM 1724 C CA . ILE B 1 32 ? -8.664 -8 -6.41 1 89.5 32 ILE B CA 1
ATOM 1725 C C . ILE B 1 32 ? -7.992 -9.328 -6.074 1 89.5 32 ILE B C 1
ATOM 1727 O O . ILE B 1 32 ? -8.602 -10.391 -6.215 1 89.5 32 ILE B O 1
ATOM 1731 N N . PHE B 1 33 ? -6.672 -9.273 -5.746 1 93.56 33 PHE B N 1
ATOM 1732 C CA . PHE B 1 33 ? -5.93 -10.414 -5.219 1 93.56 33 PHE B CA 1
ATOM 1733 C C . PHE B 1 33 ? -5.824 -10.328 -3.703 1 93.56 33 PHE B C 1
ATOM 1735 O O . PHE B 1 33 ? -5.398 -9.312 -3.158 1 93.56 33 PHE B O 1
ATOM 1742 N N . ILE B 1 34 ? -6.191 -11.391 -3.047 1 92.62 34 ILE B N 1
ATOM 1743 C CA . ILE B 1 34 ? -6.121 -11.43 -1.591 1 92.62 34 ILE B CA 1
ATOM 1744 C C . ILE B 1 34 ? -5.324 -12.656 -1.15 1 92.62 34 ILE B C 1
ATOM 1746 O O . ILE B 1 34 ? -5.586 -13.773 -1.603 1 92.62 34 ILE B O 1
ATOM 1750 N N . SER B 1 35 ? -4.402 -12.336 -0.307 1 94.75 35 SER B N 1
ATOM 1751 C CA . SER B 1 35 ? -3.633 -13.477 0.192 1 94.75 35 SER B CA 1
ATOM 1752 C C . SER B 1 35 ? -4.035 -13.828 1.619 1 94.75 35 SER B C 1
ATOM 1754 O O . SER B 1 35 ? -4.359 -12.945 2.418 1 94.75 35 SER B O 1
ATOM 1756 N N . THR B 1 36 ? -4.082 -15.102 1.833 1 92.81 36 THR B N 1
ATOM 1757 C CA . THR B 1 36 ? -4.008 -15.633 3.188 1 92.81 36 THR B CA 1
ATOM 1758 C C . THR B 1 36 ? -2.607 -16.172 3.482 1 92.81 36 THR B C 1
ATOM 1760 O O . THR B 1 36 ? -1.635 -15.75 2.852 1 92.81 36 THR B O 1
ATOM 1763 N N . LYS B 1 37 ? -2.49 -17.016 4.402 1 94.06 37 LYS B N 1
ATOM 1764 C CA . LYS B 1 37 ? -1.166 -17.453 4.836 1 94.06 37 LYS B CA 1
ATOM 1765 C C . LYS B 1 37 ? -0.406 -18.125 3.693 1 94.06 37 LYS B C 1
ATOM 1767 O O . LYS B 1 37 ? 0.788 -17.875 3.512 1 94.06 37 LYS B O 1
ATOM 1772 N N . LYS B 1 38 ? -1.113 -18.969 2.887 1 95.31 38 LYS B N 1
ATOM 1773 C CA . LYS B 1 38 ? -0.373 -19.797 1.929 1 95.31 38 LYS B CA 1
ATOM 1774 C C . LYS B 1 38 ? -0.933 -19.625 0.519 1 95.31 38 LYS B C 1
ATOM 1776 O O . LYS B 1 38 ? -0.318 -20.062 -0.454 1 95.31 38 LYS B O 1
ATOM 1781 N N . THR B 1 39 ? -2.105 -18.969 0.398 1 95.19 39 THR B N 1
ATOM 1782 C CA . THR B 1 39 ? -2.762 -18.953 -0.904 1 95.19 39 THR B CA 1
ATOM 1783 C C . THR B 1 39 ? -3.143 -17.531 -1.292 1 95.19 39 THR B C 1
ATOM 1785 O O . THR B 1 39 ? -3.238 -16.641 -0.432 1 95.19 39 THR B O 1
ATOM 1788 N N . ILE B 1 40 ? -3.27 -17.344 -2.58 1 95.88 40 ILE B N 1
ATOM 1789 C CA . ILE B 1 40 ? -3.811 -16.109 -3.133 1 95.88 40 ILE B CA 1
ATOM 1790 C C . ILE B 1 40 ? -5.098 -16.406 -3.898 1 95.88 40 ILE B C 1
ATOM 1792 O O . ILE B 1 40 ? -5.148 -17.344 -4.699 1 95.88 40 ILE B O 1
ATOM 1796 N N . ARG B 1 41 ? -6.094 -15.617 -3.621 1 93.94 41 ARG B N 1
ATOM 1797 C CA . ARG B 1 41 ? -7.348 -15.734 -4.355 1 93.94 41 ARG B CA 1
ATOM 1798 C C . ARG B 1 41 ? -7.633 -14.469 -5.156 1 93.94 41 ARG B C 1
ATOM 1800 O O . ARG B 1 41 ? -7.422 -13.352 -4.664 1 93.94 41 ARG B O 1
ATOM 1807 N N . GLN B 1 42 ? -7.992 -14.703 -6.332 1 93.44 42 GLN B N 1
ATOM 1808 C CA . GLN B 1 42 ? -8.453 -13.617 -7.184 1 93.44 42 GLN B CA 1
ATOM 1809 C C . GLN B 1 42 ? -9.977 -13.57 -7.23 1 93.44 42 GLN B C 1
ATOM 1811 O O . GLN B 1 42 ? -10.633 -14.586 -7.453 1 93.44 42 GLN B O 1
ATOM 1816 N N . TYR B 1 43 ? -10.5 -12.391 -7.023 1 90 43 TYR B N 1
ATOM 1817 C CA . TYR B 1 43 ? -11.945 -12.211 -7.051 1 90 43 TYR B CA 1
ATOM 1818 C C . TYR B 1 43 ? -12.344 -11.188 -8.109 1 90 43 TYR B C 1
ATOM 1820 O O . TYR B 1 43 ? -11.672 -10.164 -8.273 1 90 43 TYR B O 1
ATOM 1828 N N . ASP B 1 44 ? -13.422 -11.516 -8.766 1 89.56 44 ASP B N 1
ATOM 1829 C CA . ASP B 1 44 ? -14.133 -10.516 -9.562 1 89.56 44 ASP B CA 1
ATOM 1830 C C . ASP B 1 44 ? -15.078 -9.695 -8.695 1 89.56 44 ASP B C 1
ATOM 1832 O O . ASP B 1 44 ? -16.078 -10.211 -8.18 1 89.56 44 ASP B O 1
ATOM 1836 N N . LEU B 1 45 ? -14.828 -8.5 -8.594 1 80.69 45 LEU B N 1
ATOM 1837 C CA . LEU B 1 45 ? -15.57 -7.668 -7.66 1 80.69 45 LEU B CA 1
ATOM 1838 C C . LEU B 1 45 ? -16.953 -7.312 -8.219 1 80.69 45 LEU B C 1
ATOM 1840 O O . LEU B 1 45 ? -17.875 -7.051 -7.457 1 80.69 45 LEU B O 1
ATOM 1844 N N . VAL B 1 46 ? -17.031 -7.242 -9.469 1 79 46 VAL B N 1
ATOM 1845 C CA . VAL B 1 46 ? -18.297 -6.922 -10.102 1 79 46 VAL B CA 1
ATOM 1846 C C . VAL B 1 46 ? -19.25 -8.109 -9.969 1 79 46 VAL B C 1
ATOM 1848 O O . VAL B 1 46 ? -20.406 -7.941 -9.586 1 79 46 VAL B O 1
ATOM 1851 N N . LYS B 1 47 ? -18.734 -9.195 -10.242 1 82.25 47 LYS B N 1
ATOM 1852 C CA . LYS B 1 47 ? -19.562 -10.398 -10.195 1 82.25 47 LYS B CA 1
ATOM 1853 C C . LYS B 1 47 ? -19.625 -10.953 -8.773 1 82.25 47 LYS B C 1
ATOM 1855 O O . LYS B 1 47 ? -20.484 -11.797 -8.477 1 82.25 47 LYS B O 1
ATOM 1860 N N . GLY B 1 48 ? -18.75 -10.539 -7.98 1 77.94 48 GLY B N 1
ATOM 1861 C CA . GLY B 1 48 ? -18.703 -11.039 -6.613 1 77.94 48 GLY B CA 1
ATOM 1862 C C . GLY B 1 48 ? -18.328 -12.508 -6.523 1 77.94 48 GLY B C 1
ATOM 1863 O O . GLY B 1 48 ? -18.906 -13.25 -5.734 1 77.94 48 GLY B O 1
ATOM 1864 N N . LYS B 1 49 ? -17.422 -12.93 -7.383 1 87.56 49 LYS B N 1
ATOM 1865 C CA . LYS B 1 49 ? -17.078 -14.352 -7.418 1 87.56 49 LYS B CA 1
ATOM 1866 C C . LYS B 1 49 ? -15.562 -14.547 -7.457 1 87.56 49 LYS B C 1
ATOM 1868 O O . LYS B 1 49 ? -14.836 -13.711 -8.008 1 87.56 49 LYS B O 1
ATOM 1873 N N . GLN B 1 50 ? -15.227 -15.633 -6.898 1 90.31 50 GLN B N 1
ATOM 1874 C CA . GLN B 1 50 ? -13.828 -16.031 -6.996 1 90.31 50 GLN B CA 1
ATOM 1875 C C . GLN B 1 50 ? -13.492 -16.516 -8.398 1 90.31 50 GLN B C 1
ATOM 1877 O O . GLN B 1 50 ? -14.234 -17.312 -8.977 1 90.31 50 GLN B O 1
ATOM 1882 N N . ILE B 1 51 ? -12.406 -16.047 -8.906 1 93 51 ILE B N 1
ATOM 1883 C CA . ILE B 1 51 ? -11.953 -16.406 -10.242 1 93 51 ILE B CA 1
ATOM 1884 C C . ILE B 1 51 ? -10.961 -17.562 -10.156 1 93 51 ILE B C 1
ATOM 1886 O O . ILE B 1 51 ? -11.047 -18.531 -10.922 1 93 51 ILE B O 1
ATOM 1890 N N . ARG B 1 52 ? -10.016 -17.453 -9.281 1 94.06 52 ARG B N 1
ATOM 1891 C CA . ARG B 1 52 ? -9 -18.5 -9.148 1 94.06 52 ARG B CA 1
ATOM 1892 C C . ARG B 1 52 ? -8.32 -18.422 -7.781 1 94.06 52 ARG B C 1
ATOM 1894 O O . ARG B 1 52 ? -8.43 -17.422 -7.078 1 94.06 52 ARG B O 1
ATOM 1901 N N . LYS B 1 53 ? -7.742 -19.578 -7.508 1 93.06 53 LYS B N 1
ATOM 1902 C CA . LYS B 1 53 ? -6.914 -19.734 -6.316 1 93.06 53 LYS B CA 1
ATOM 1903 C C . LYS B 1 53 ? -5.496 -20.156 -6.688 1 93.06 53 LYS B C 1
ATOM 1905 O O . LYS B 1 53 ? -5.305 -21.109 -7.453 1 93.06 53 LYS B O 1
ATOM 1910 N N . LEU B 1 54 ? -4.535 -19.438 -6.211 1 95.44 54 LEU B N 1
ATOM 1911 C CA . LEU B 1 54 ? -3.129 -19.734 -6.477 1 95.44 54 LEU B CA 1
ATOM 1912 C C . LEU B 1 54 ? -2.457 -20.344 -5.25 1 95.44 54 LEU B C 1
ATOM 1914 O O . LEU B 1 54 ? -2.422 -19.719 -4.184 1 95.44 54 LEU B O 1
ATOM 1918 N N . ASP B 1 55 ? -1.93 -21.453 -5.434 1 95.19 55 ASP B N 1
ATOM 1919 C CA . ASP B 1 55 ? -1.138 -22.094 -4.383 1 95.19 55 ASP B CA 1
ATOM 1920 C C . ASP B 1 55 ? 0.334 -21.688 -4.492 1 95.19 55 ASP B C 1
ATOM 1922 O O . ASP B 1 55 ? 1.006 -22.047 -5.461 1 95.19 55 ASP B O 1
ATOM 1926 N N . THR B 1 56 ? 0.836 -21.047 -3.537 1 95.88 56 THR B N 1
ATOM 1927 C CA . THR B 1 56 ? 2.17 -20.484 -3.682 1 95.88 56 THR B CA 1
ATOM 1928 C C . THR B 1 56 ? 3.24 -21.516 -3.346 1 95.88 56 THR B C 1
ATOM 1930 O O . THR B 1 56 ? 4.371 -21.422 -3.836 1 95.88 56 THR B O 1
ATOM 1933 N N . GLY B 1 57 ? 2.918 -22.469 -2.482 1 94.56 57 GLY B N 1
ATOM 1934 C CA . GLY B 1 57 ? 3.906 -23.406 -2.006 1 94.56 57 GLY B CA 1
ATOM 1935 C C . GLY B 1 57 ? 4.863 -22.828 -0.988 1 94.56 57 GLY B C 1
ATOM 1936 O O . GLY B 1 57 ? 5.844 -23.469 -0.601 1 94.56 57 GLY B O 1
ATOM 1937 N N . LEU B 1 58 ? 4.629 -21.641 -0.572 1 96.94 58 LEU B N 1
ATOM 1938 C CA . LEU B 1 58 ? 5.449 -20.969 0.429 1 96.94 58 LEU B CA 1
ATOM 1939 C C . LEU B 1 58 ? 4.914 -21.219 1.833 1 96.94 58 LEU B C 1
ATOM 1941 O O . LEU B 1 58 ? 3.758 -21.609 1.999 1 96.94 58 LEU B O 1
ATOM 1945 N N . LYS B 1 59 ? 5.707 -21.047 2.85 1 97.12 59 LYS B N 1
ATOM 1946 C CA . LYS B 1 59 ? 5.297 -21.312 4.227 1 97.12 59 LYS B CA 1
ATOM 1947 C C . LYS B 1 59 ? 4.332 -20.234 4.723 1 97.12 59 LYS B C 1
ATOM 1949 O O . LYS B 1 59 ? 3.279 -20.562 5.281 1 97.12 59 LYS B O 1
ATOM 1954 N N . GLU B 1 60 ? 4.719 -19.047 4.531 1 97.94 60 GLU B N 1
ATOM 1955 C CA . GLU B 1 60 ? 3.904 -17.906 4.953 1 97.94 60 GLU B CA 1
ATOM 1956 C C . GLU B 1 60 ? 4.117 -16.703 4.035 1 97.94 60 GLU B C 1
ATOM 1958 O O . GLU B 1 60 ? 5.223 -16.156 3.965 1 97.94 60 GLU B O 1
ATOM 1963 N N . ILE B 1 61 ? 3.018 -16.297 3.406 1 98 61 ILE B N 1
ATOM 1964 C CA . ILE B 1 61 ? 3.072 -15.141 2.52 1 98 61 ILE B CA 1
ATOM 1965 C C . ILE B 1 61 ? 3.246 -13.867 3.344 1 98 61 ILE B C 1
ATOM 1967 O O . ILE B 1 61 ? 2.619 -13.703 4.395 1 98 61 ILE B O 1
ATOM 1971 N N . SER B 1 62 ? 4.121 -12.969 2.84 1 97.81 62 SER B N 1
ATOM 1972 C CA . SER B 1 62 ? 4.324 -11.703 3.533 1 97.81 62 SER B CA 1
ATOM 1973 C C . SER B 1 62 ? 3.826 -10.531 2.697 1 97.81 62 SER B C 1
ATOM 1975 O O . SER B 1 62 ? 3.375 -9.516 3.242 1 97.81 62 SER B O 1
ATOM 1977 N N . SER B 1 63 ? 3.908 -10.609 1.419 1 97.5 63 SER B N 1
ATOM 1978 C CA . SER B 1 63 ? 3.561 -9.5 0.539 1 97.5 63 SER B CA 1
ATOM 1979 C C . SER B 1 63 ? 3.246 -9.984 -0.871 1 97.5 63 SER B C 1
ATOM 1981 O O . SER B 1 63 ? 3.676 -11.07 -1.268 1 97.5 63 SER B O 1
ATOM 1983 N N . ILE B 1 64 ? 2.447 -9.18 -1.604 1 97.88 64 ILE B N 1
ATOM 1984 C CA . ILE B 1 64 ? 2.16 -9.484 -3.002 1 97.88 64 ILE B CA 1
ATOM 1985 C C . ILE B 1 64 ? 2.178 -8.203 -3.826 1 97.88 64 ILE B C 1
ATOM 1987 O O . ILE B 1 64 ? 1.891 -7.117 -3.307 1 97.88 64 ILE B O 1
ATOM 1991 N N . ALA B 1 65 ? 2.531 -8.289 -5.012 1 97.69 65 ALA B N 1
ATOM 1992 C CA . ALA B 1 65 ? 2.441 -7.219 -5.996 1 97.69 65 ALA B CA 1
ATOM 1993 C C . ALA B 1 65 ? 1.936 -7.746 -7.336 1 97.69 65 ALA B C 1
ATOM 1995 O O . ALA B 1 65 ? 2.301 -8.844 -7.758 1 97.69 65 ALA B O 1
ATOM 1996 N N . ALA B 1 66 ? 1.12 -6.965 -7.953 1 96.44 66 ALA B N 1
ATOM 1997 C CA . ALA B 1 66 ? 0.626 -7.316 -9.281 1 96.44 66 ALA B CA 1
ATOM 1998 C C . ALA B 1 66 ? 1.43 -6.609 -10.375 1 96.44 66 ALA B C 1
ATOM 2000 O O . ALA B 1 66 ? 1.666 -5.398 -10.289 1 96.44 66 ALA B O 1
ATOM 2001 N N . HIS B 1 67 ? 1.805 -7.367 -11.352 1 96.62 67 HIS B N 1
ATOM 2002 C CA . HIS B 1 67 ? 2.455 -6.773 -12.516 1 96.62 67 HIS B CA 1
ATOM 2003 C C . HIS B 1 67 ? 1.494 -5.867 -13.281 1 96.62 67 HIS B C 1
ATOM 2005 O O . HIS B 1 67 ? 0.294 -6.145 -13.344 1 96.62 67 HIS B O 1
ATOM 2011 N N . PRO B 1 68 ? 2.045 -4.844 -13.938 1 93.69 68 PRO B N 1
ATOM 2012 C CA . PRO B 1 68 ? 1.169 -3.9 -14.633 1 93.69 68 PRO B CA 1
ATOM 2013 C C . PRO B 1 68 ? 0.323 -4.57 -15.711 1 93.69 68 PRO B C 1
ATOM 2015 O O . PRO B 1 68 ? -0.773 -4.098 -16.031 1 93.69 68 PRO B O 1
ATOM 2018 N N . SER B 1 69 ? 0.806 -5.648 -16.234 1 92.56 69 SER B N 1
ATOM 2019 C CA . SER B 1 69 ? 0.022 -6.355 -17.25 1 92.56 69 SER B CA 1
ATOM 2020 C C . SER B 1 69 ? -1.225 -6.984 -16.625 1 92.56 69 SER B C 1
ATOM 2022 O O . SER B 1 69 ? -2.18 -7.305 -17.344 1 92.56 69 SER B O 1
ATOM 2024 N N . GLY B 1 70 ? -1.104 -7.277 -15.359 1 92.62 70 GLY B N 1
ATOM 2025 C CA . GLY B 1 70 ? -2.223 -7.863 -14.641 1 92.62 70 GLY B CA 1
ATOM 2026 C C . GLY B 1 70 ? -2.238 -9.383 -14.695 1 92.62 70 GLY B C 1
ATOM 2027 O O . GLY B 1 70 ? -3.068 -10.016 -14.047 1 92.62 70 GLY B O 1
ATOM 2028 N N . ASP B 1 71 ? -1.304 -9.914 -15.328 1 93.62 71 ASP B N 1
ATOM 2029 C CA . ASP B 1 71 ? -1.317 -11.359 -15.539 1 93.62 71 ASP B CA 1
ATOM 2030 C C . ASP B 1 71 ? -0.224 -12.047 -14.719 1 93.62 71 ASP B C 1
ATOM 2032 O O . ASP B 1 71 ? -0.025 -13.258 -14.836 1 93.62 71 ASP B O 1
ATOM 2036 N N . HIS B 1 72 ? 0.475 -11.297 -14 1 96.12 72 HIS B N 1
ATOM 2037 C CA . HIS B 1 72 ? 1.54 -11.828 -13.164 1 96.12 72 HIS B CA 1
ATOM 2038 C C . HIS B 1 72 ? 1.448 -11.289 -11.742 1 96.12 72 HIS B C 1
ATOM 2040 O O . HIS B 1 72 ? 1.143 -10.109 -11.539 1 96.12 72 HIS B O 1
ATOM 2046 N N . VAL B 1 73 ? 1.733 -12.102 -10.789 1 97.06 73 VAL B N 1
ATOM 2047 C CA . VAL B 1 73 ? 1.772 -11.727 -9.383 1 97.06 73 VAL B CA 1
ATOM 2048 C C . VAL B 1 73 ? 3.09 -12.188 -8.758 1 97.06 73 VAL B C 1
ATOM 2050 O O . VAL B 1 73 ? 3.518 -13.32 -8.969 1 97.06 73 VAL B O 1
ATOM 2053 N N . ILE B 1 74 ? 3.697 -11.273 -8.086 1 98 74 ILE B N 1
ATOM 2054 C CA . ILE B 1 74 ? 4.926 -11.586 -7.359 1 98 74 ILE B CA 1
ATOM 2055 C C . ILE B 1 74 ? 4.629 -11.68 -5.863 1 98 74 ILE B C 1
ATOM 2057 O O . ILE B 1 74 ? 3.893 -10.852 -5.316 1 98 74 ILE B O 1
ATOM 2061 N N . VAL B 1 75 ? 5.25 -12.68 -5.215 1 98.44 75 VAL B N 1
ATOM 2062 C CA . VAL B 1 75 ? 4.898 -12.977 -3.832 1 98.44 75 VAL B CA 1
ATOM 2063 C C . VAL B 1 75 ? 6.168 -13.078 -2.988 1 98.44 75 VAL B C 1
ATOM 2065 O O . VAL B 1 75 ? 7.117 -13.766 -3.361 1 98.44 75 VAL B O 1
ATOM 2068 N N . GLY B 1 76 ? 6.184 -12.352 -1.943 1 98.69 76 GLY B N 1
ATOM 2069 C CA . GLY B 1 76 ? 7.215 -12.523 -0.934 1 98.69 76 GLY B CA 1
ATOM 2070 C C . GLY B 1 76 ? 6.758 -13.344 0.255 1 98.69 76 GLY B C 1
ATOM 2071 O O . GLY B 1 76 ? 5.562 -13.414 0.549 1 98.69 76 GLY B O 1
ATOM 2072 N N . SER B 1 77 ? 7.738 -13.953 0.974 1 98.75 77 SER B N 1
ATOM 2073 C CA . SER B 1 77 ? 7.383 -14.828 2.088 1 98.75 77 SER B CA 1
ATOM 2074 C C . SER B 1 77 ? 8.258 -14.555 3.307 1 98.75 77 SER B C 1
ATOM 2076 O O . SER B 1 77 ? 9.266 -13.852 3.205 1 98.75 77 SER B O 1
ATOM 2078 N N . ARG B 1 78 ? 7.84 -15.211 4.422 1 98.25 78 ARG B N 1
ATOM 2079 C CA . ARG B 1 78 ? 8.555 -15.039 5.684 1 98.25 78 ARG B CA 1
ATOM 2080 C C . ARG B 1 78 ? 9.641 -16.109 5.844 1 98.25 78 ARG B C 1
ATOM 2082 O O . ARG B 1 78 ? 9.953 -16.516 6.961 1 98.25 78 ARG B O 1
ATOM 2089 N N . GLU B 1 79 ? 10.109 -16.625 4.758 1 98.44 79 GLU B N 1
ATOM 2090 C CA . GLU B 1 79 ? 11.203 -17.594 4.77 1 98.44 79 GLU B CA 1
ATOM 2091 C C . GLU B 1 79 ? 12.273 -17.219 3.746 1 98.44 79 GLU B C 1
ATOM 2093 O O . GLU B 1 79 ? 13.117 -18.047 3.387 1 98.44 79 GLU B O 1
ATOM 2098 N N . GLY B 1 80 ? 12.203 -16.047 3.223 1 98.56 80 GLY B N 1
ATOM 2099 C CA . GLY B 1 80 ? 13.234 -15.523 2.34 1 98.56 80 GLY B CA 1
ATOM 2100 C C . GLY B 1 80 ? 13.047 -15.938 0.891 1 98.56 80 GLY B C 1
ATOM 2101 O O . GLY B 1 80 ? 13.898 -15.664 0.046 1 98.56 80 GLY B O 1
ATOM 2102 N N . LYS B 1 81 ? 11.914 -16.531 0.613 1 98.44 81 LYS B N 1
ATOM 2103 C CA . LYS B 1 81 ? 11.602 -16.969 -0.743 1 98.44 81 LYS B CA 1
ATOM 2104 C C . LYS B 1 81 ? 10.586 -16.031 -1.403 1 98.44 81 LYS B C 1
ATOM 2106 O O . LYS B 1 81 ? 9.727 -15.469 -0.729 1 98.44 81 LYS B O 1
ATOM 2111 N N . PHE B 1 82 ? 10.82 -15.836 -2.658 1 97.44 82 PHE B N 1
ATOM 2112 C CA . PHE B 1 82 ? 9.734 -15.227 -3.42 1 97.44 82 PHE B CA 1
ATOM 2113 C C . PHE B 1 82 ? 9.281 -16.156 -4.547 1 97.44 82 PHE B C 1
ATOM 2115 O O . PHE B 1 82 ? 10.016 -17.047 -4.961 1 97.44 82 PHE B O 1
ATOM 2122 N N . CYS B 1 83 ? 8.117 -15.984 -5.004 1 97.25 83 CYS B N 1
ATOM 2123 C CA . CYS B 1 83 ? 7.68 -16.719 -6.191 1 97.25 83 CYS B CA 1
ATOM 2124 C C . CYS B 1 83 ? 6.977 -15.789 -7.176 1 97.25 83 CYS B C 1
ATOM 2126 O O . CYS B 1 83 ? 6.551 -14.688 -6.809 1 97.25 83 CYS B O 1
ATOM 2128 N N . TRP B 1 84 ? 6.992 -16.203 -8.43 1 97.5 84 TRP B N 1
ATOM 2129 C CA . TRP B 1 84 ? 6.398 -15.492 -9.555 1 97.5 84 TRP B CA 1
ATOM 2130 C C . TRP B 1 84 ? 5.289 -16.328 -10.195 1 97.5 84 TRP B C 1
ATOM 2132 O O . TRP B 1 84 ? 5.523 -17.453 -10.641 1 97.5 84 TRP B O 1
ATOM 2142 N N . PHE B 1 85 ? 4.082 -15.781 -10.203 1 97 85 PHE B N 1
ATOM 2143 C CA . PHE B 1 85 ? 2.982 -16.438 -10.906 1 97 85 PHE B CA 1
ATOM 2144 C C . PHE B 1 85 ? 2.797 -15.836 -12.297 1 97 85 PHE B C 1
ATOM 2146 O O . PHE B 1 85 ? 2.727 -14.609 -12.445 1 97 85 PHE B O 1
ATOM 2153 N N . ASP B 1 86 ? 2.766 -16.672 -13.234 1 94.88 86 ASP B N 1
ATOM 2154 C CA . ASP B 1 86 ? 2.24 -16.375 -14.57 1 94.88 86 ASP B CA 1
ATOM 2155 C C . ASP B 1 86 ? 0.862 -17 -14.766 1 94.88 86 ASP B C 1
ATOM 2157 O O . ASP B 1 86 ? 0.75 -18.203 -15.008 1 94.88 86 ASP B O 1
ATOM 2161 N N . MET B 1 87 ? -0.122 -16.203 -14.734 1 91.12 87 MET B N 1
ATOM 2162 C CA . MET B 1 87 ? -1.479 -16.734 -14.648 1 91.12 87 MET B CA 1
ATOM 2163 C C . MET B 1 87 ? -1.992 -17.125 -16.031 1 91.12 87 MET B C 1
ATOM 2165 O O . MET B 1 87 ? -3.037 -17.766 -16.156 1 91.12 87 MET B O 1
ATOM 2169 N N . ASP B 1 88 ? -1.24 -16.734 -17 1 87.19 88 ASP B N 1
ATOM 2170 C CA . ASP B 1 88 ? -1.563 -17.234 -18.328 1 87.19 88 ASP B CA 1
ATOM 2171 C C . ASP B 1 88 ? -1.053 -18.656 -18.531 1 87.19 88 ASP B C 1
ATOM 2173 O O . ASP B 1 88 ? -1.553 -19.391 -19.391 1 87.19 88 ASP B O 1
ATOM 2177 N N . LEU B 1 89 ? 0.027 -18.953 -17.875 1 82.94 89 LEU B N 1
ATOM 2178 C CA . LEU B 1 89 ? 0.641 -20.281 -18.016 1 82.94 89 LEU B CA 1
ATOM 2179 C C . LEU B 1 89 ? -0.013 -21.281 -17.062 1 82.94 89 LEU B C 1
ATOM 2181 O O . LEU B 1 89 ? -0.308 -22.406 -17.469 1 82.94 89 LEU B O 1
ATOM 2185 N N . SER B 1 90 ? -0.125 -20.938 -15.867 1 78.25 90 SER B N 1
ATOM 2186 C CA . SER B 1 90 ? -0.715 -21.812 -14.859 1 78.25 90 SER B CA 1
ATOM 2187 C C . SER B 1 90 ? -1.616 -21.031 -13.906 1 78.25 90 SER B C 1
ATOM 2189 O O . SER B 1 90 ? -1.299 -19.906 -13.531 1 78.25 90 SER B O 1
ATOM 2191 N N . THR B 1 91 ? -2.619 -21.781 -13.586 1 73.44 91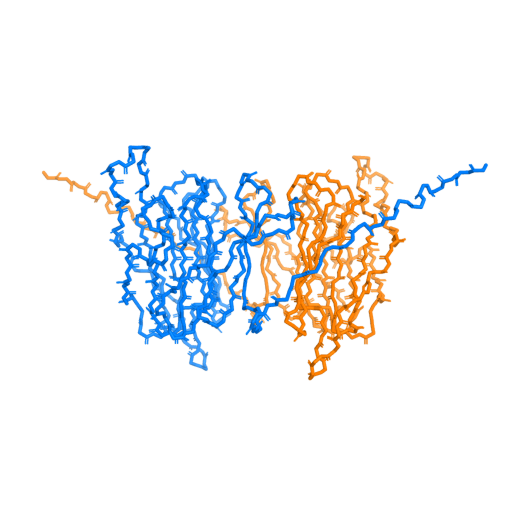 THR B N 1
ATOM 2192 C CA . THR B 1 91 ? -3.547 -21.156 -12.648 1 73.44 91 THR B CA 1
ATOM 2193 C C . THR B 1 91 ? -3.381 -21.734 -11.25 1 73.44 91 THR B C 1
ATOM 2195 O O . THR B 1 91 ? -4.113 -21.375 -10.328 1 73.44 91 THR B O 1
ATOM 2198 N N . LYS B 1 92 ? -2.369 -22.484 -11.039 1 84.75 92 LYS B N 1
ATOM 2199 C CA . LYS B 1 92 ? -2.336 -23.125 -9.734 1 84.75 92 LYS B CA 1
ATOM 2200 C C . LYS B 1 92 ? -0.949 -23.031 -9.102 1 84.75 92 LYS B C 1
ATOM 2202 O O . LYS B 1 92 ? -0.823 -22.766 -7.906 1 84.75 92 LYS B O 1
ATOM 2207 N N . LYS B 1 93 ? 0.035 -23.156 -10.039 1 91.5 93 LYS B N 1
ATOM 2208 C CA . LYS B 1 93 ? 1.383 -23.172 -9.484 1 91.5 93 LYS B CA 1
ATOM 2209 C C . LYS B 1 93 ? 2.201 -21.984 -9.961 1 91.5 93 LYS B C 1
ATOM 2211 O O . LYS B 1 93 ? 1.981 -21.469 -11.07 1 91.5 93 LYS B O 1
ATOM 2216 N N . PRO B 1 94 ? 3.178 -21.641 -9.141 1 96.25 94 PRO B N 1
ATOM 2217 C CA . PRO B 1 94 ? 4.035 -20.531 -9.57 1 96.25 94 PRO B CA 1
ATOM 2218 C C . PRO B 1 94 ? 4.957 -20.922 -10.727 1 96.25 94 PRO B C 1
ATOM 2220 O O . PRO B 1 94 ? 5.324 -22.094 -10.859 1 96.25 94 PRO B O 1
ATOM 2223 N N . TYR B 1 95 ? 5.254 -19.953 -11.516 1 94.69 95 TYR B N 1
ATOM 2224 C CA . TYR B 1 95 ? 6.215 -20.109 -12.602 1 94.69 95 TYR B CA 1
ATOM 2225 C C . TYR B 1 95 ? 7.621 -20.312 -12.055 1 94.69 95 TYR B C 1
ATOM 2227 O O . TYR B 1 95 ? 8.383 -21.125 -12.578 1 94.69 95 TYR B O 1
ATOM 2235 N N . LEU B 1 96 ? 7.914 -19.625 -11.016 1 94.62 96 LEU B N 1
ATOM 2236 C CA . LEU B 1 96 ? 9.258 -19.656 -10.453 1 94.62 96 LEU B CA 1
ATOM 2237 C C . LEU B 1 96 ? 9.227 -19.438 -8.945 1 94.62 96 LEU B C 1
ATOM 2239 O O . LEU B 1 96 ? 8.445 -18.609 -8.453 1 94.62 96 LEU B O 1
ATOM 2243 N N . ILE B 1 97 ? 10.07 -20.203 -8.203 1 96.75 97 ILE B N 1
ATOM 2244 C CA . ILE B 1 97 ? 10.336 -19.969 -6.789 1 96.75 97 ILE B CA 1
ATOM 2245 C C . ILE B 1 97 ? 11.836 -19.859 -6.555 1 96.75 97 ILE B C 1
ATOM 2247 O O . ILE B 1 97 ? 12.609 -20.688 -7.051 1 96.75 97 ILE B O 1
ATOM 2251 N N . ARG B 1 98 ? 12.242 -18.828 -5.887 1 97.25 98 ARG B N 1
ATOM 2252 C CA . ARG B 1 98 ? 13.656 -18.641 -5.566 1 97.25 98 ARG B CA 1
ATOM 2253 C C . ARG B 1 98 ? 13.836 -18.156 -4.133 1 97.25 98 ARG B C 1
ATOM 2255 O O . ARG B 1 98 ? 13.008 -17.406 -3.623 1 97.25 98 ARG B O 1
ATOM 2262 N N . GLN B 1 99 ? 14.883 -18.656 -3.541 1 98 99 GLN B N 1
ATOM 2263 C CA . GLN B 1 99 ? 15.281 -18.125 -2.244 1 98 99 GLN B CA 1
ATOM 2264 C C . GLN B 1 99 ? 16.375 -17.062 -2.398 1 98 99 GLN B C 1
ATOM 2266 O O . GLN B 1 99 ? 17.547 -17.391 -2.557 1 98 99 GLN B O 1
ATOM 2271 N N . TRP B 1 100 ? 16.016 -15.859 -2.316 1 96.94 100 TRP B N 1
ATOM 2272 C CA . TRP B 1 100 ? 16.953 -14.773 -2.572 1 96.94 100 TRP B CA 1
ATOM 2273 C C . TRP B 1 100 ? 17.406 -14.125 -1.267 1 96.94 100 TRP B C 1
ATOM 2275 O O . TRP B 1 100 ? 18.344 -13.336 -1.255 1 96.94 100 TRP B O 1
ATOM 2285 N N . HIS B 1 101 ? 16.734 -14.445 -0.172 1 98.5 101 HIS B N 1
ATOM 2286 C CA . HIS B 1 101 ? 17.062 -13.812 1.1 1 98.5 101 HIS B CA 1
ATOM 2287 C C . HIS B 1 101 ? 17.234 -14.852 2.203 1 98.5 101 HIS B C 1
ATOM 2289 O O . HIS B 1 101 ? 16.641 -15.93 2.141 1 98.5 101 HIS B O 1
ATOM 2295 N N . LYS B 1 102 ? 17.984 -14.516 3.178 1 98.12 102 LYS B N 1
ATOM 2296 C CA . LYS B 1 102 ? 18.25 -15.414 4.297 1 98.12 102 LYS B CA 1
ATOM 2297 C C . LYS B 1 102 ? 17.172 -15.281 5.375 1 98.12 102 LYS B C 1
ATOM 2299 O O . LYS B 1 102 ? 17.047 -16.156 6.23 1 98.12 102 LYS B O 1
ATOM 2304 N N . LYS B 1 103 ? 16.516 -14.188 5.387 1 98.56 103 LYS B N 1
ATOM 2305 C CA . LYS B 1 103 ? 15.477 -13.906 6.371 1 98.56 103 LYS B CA 1
ATOM 2306 C C . LYS B 1 103 ? 14.172 -13.5 5.691 1 98.56 103 LYS B C 1
ATOM 2308 O O . LYS B 1 103 ? 14.031 -13.648 4.473 1 98.56 103 LYS B O 1
ATOM 2313 N N . ASP B 1 104 ? 13.188 -13.07 6.445 1 98.62 104 ASP B N 1
ATOM 2314 C CA . ASP B 1 104 ? 11.852 -12.727 5.977 1 98.62 104 ASP B CA 1
ATOM 2315 C C . ASP B 1 104 ? 11.906 -11.648 4.895 1 98.62 104 ASP B C 1
ATOM 2317 O O . ASP B 1 104 ? 12.641 -10.672 5.027 1 98.62 104 ASP B O 1
ATOM 2321 N N . ILE B 1 105 ? 11.164 -11.875 3.859 1 98.69 105 ILE B N 1
ATOM 2322 C CA . ILE B 1 105 ? 10.875 -10.789 2.928 1 98.69 105 ILE B CA 1
ATOM 2323 C C . ILE B 1 105 ? 9.766 -9.906 3.494 1 98.69 105 ILE B C 1
ATOM 2325 O O . ILE B 1 105 ? 8.711 -10.398 3.891 1 98.69 105 ILE B O 1
ATOM 2329 N N . ASN B 1 106 ? 10.016 -8.602 3.52 1 97.31 106 ASN B N 1
ATOM 2330 C CA . ASN B 1 106 ? 9.047 -7.691 4.117 1 97.31 106 ASN B CA 1
ATOM 2331 C C . ASN B 1 106 ? 8.18 -7.023 3.059 1 97.31 106 ASN B C 1
ATOM 2333 O O . ASN B 1 106 ? 7.043 -6.629 3.338 1 97.31 106 ASN B O 1
ATOM 2337 N N . ASN B 1 107 ? 8.75 -6.91 1.91 1 97.31 107 ASN B N 1
ATOM 2338 C CA . ASN B 1 107 ? 7.941 -6.348 0.832 1 97.31 107 ASN B CA 1
ATOM 2339 C C . ASN B 1 107 ? 8.492 -6.73 -0.539 1 97.31 107 ASN B C 1
ATOM 2341 O O . ASN B 1 107 ? 9.688 -6.965 -0.687 1 97.31 107 ASN B O 1
ATOM 2345 N N . VAL B 1 108 ? 7.57 -6.828 -1.492 1 98.38 108 VAL B N 1
ATOM 2346 C CA . VAL B 1 108 ? 7.891 -6.941 -2.91 1 98.38 108 VAL B CA 1
ATOM 2347 C C . VAL B 1 108 ? 7.336 -5.738 -3.666 1 98.38 108 VAL B C 1
ATOM 2349 O O . VAL B 1 108 ? 6.199 -5.316 -3.428 1 98.38 108 VAL B O 1
ATOM 2352 N N . SER B 1 109 ? 8.125 -5.184 -4.504 1 97.44 109 SER B N 1
ATOM 2353 C CA . SER B 1 109 ? 7.723 -4 -5.254 1 97.44 109 SER B CA 1
ATOM 2354 C C . SER B 1 109 ? 8.023 -4.156 -6.742 1 97.44 109 SER B C 1
ATOM 2356 O O . SER B 1 109 ? 9.086 -4.664 -7.113 1 97.44 109 SER B O 1
ATOM 2358 N N . ILE B 1 110 ? 7.047 -3.734 -7.559 1 97.19 110 ILE B N 1
ATOM 2359 C CA . ILE B 1 110 ? 7.23 -3.783 -9 1 97.19 110 ILE B CA 1
ATOM 2360 C C . ILE B 1 110 ? 7.16 -2.371 -9.578 1 97.19 110 ILE B C 1
ATOM 2362 O O . ILE B 1 110 ? 6.328 -1.562 -9.164 1 97.19 110 ILE B O 1
ATOM 2366 N N . HIS B 1 111 ? 8.094 -2.102 -10.477 1 95.81 111 HIS B N 1
ATOM 2367 C CA . HIS B 1 111 ? 8.016 -0.811 -11.156 1 95.81 111 HIS B CA 1
ATOM 2368 C C . HIS B 1 111 ? 6.906 -0.797 -12.195 1 95.81 111 HIS B C 1
ATOM 2370 O O . HIS B 1 111 ? 6.742 -1.762 -12.945 1 95.81 111 HIS B O 1
ATOM 2376 N N . ARG B 1 112 ? 6.242 0.258 -12.289 1 91.88 112 ARG B N 1
ATOM 2377 C CA . ARG B 1 112 ? 5.043 0.3 -13.117 1 91.88 112 ARG B CA 1
ATOM 2378 C C . ARG B 1 112 ? 5.406 0.437 -14.594 1 91.88 112 ARG B C 1
ATOM 2380 O O . ARG B 1 112 ? 4.652 -0.001 -15.469 1 91.88 112 ARG B O 1
ATOM 2387 N N . LEU B 1 113 ? 6.523 1.041 -14.875 1 93.25 113 LEU B N 1
ATOM 2388 C CA . LEU B 1 113 ? 6.875 1.356 -16.25 1 93.25 113 LEU B CA 1
ATOM 2389 C C . LEU B 1 113 ? 8.039 0.496 -16.719 1 93.25 113 LEU B C 1
ATOM 2391 O O . LEU B 1 113 ? 8.039 0.016 -17.859 1 93.25 113 LEU B O 1
ATOM 2395 N N . TYR B 1 114 ? 9.008 0.295 -15.883 1 95.38 114 TYR B N 1
ATOM 2396 C CA . TYR B 1 114 ? 10.211 -0.44 -16.25 1 95.38 114 TYR B CA 1
ATOM 2397 C C . TYR B 1 114 ? 10.125 -1.89 -15.789 1 95.38 114 TYR B C 1
ATOM 2399 O O . TYR B 1 114 ? 9.461 -2.193 -14.789 1 95.38 114 TYR B O 1
ATOM 2407 N N . PRO B 1 115 ? 10.781 -2.789 -16.5 1 96.62 115 PRO B N 1
ATOM 2408 C CA . PRO B 1 115 ? 10.742 -4.199 -16.109 1 96.62 115 PRO B CA 1
ATOM 2409 C C . PRO B 1 115 ? 11.633 -4.5 -14.906 1 96.62 115 PRO B C 1
ATOM 2411 O O . PRO B 1 115 ? 12.547 -5.32 -15 1 96.62 115 PRO B O 1
ATOM 2414 N N . LEU B 1 116 ? 11.352 -3.816 -13.82 1 97.31 116 LEU B N 1
ATOM 2415 C CA . LEU B 1 116 ? 12.117 -3.928 -12.578 1 97.31 116 LEU B CA 1
ATOM 2416 C C . LEU B 1 116 ? 11.211 -4.316 -11.414 1 97.31 116 LEU B C 1
ATOM 2418 O O . LEU B 1 116 ? 10.07 -3.861 -11.336 1 97.31 116 LEU B O 1
ATOM 2422 N N . PHE B 1 117 ? 11.703 -5.156 -10.594 1 98.06 117 PHE B N 1
ATOM 2423 C CA . PHE B 1 117 ? 11.07 -5.414 -9.305 1 98.06 117 PHE B CA 1
ATOM 2424 C C . PHE B 1 117 ? 12.117 -5.629 -8.219 1 98.06 117 PHE B C 1
ATOM 2426 O O . PHE B 1 117 ? 13.297 -5.785 -8.516 1 98.06 117 PHE B O 1
ATOM 2433 N N . ALA B 1 118 ? 11.609 -5.555 -6.961 1 98.5 118 ALA B N 1
ATOM 2434 C CA . ALA B 1 118 ? 12.547 -5.656 -5.844 1 98.5 118 ALA B CA 1
ATOM 2435 C C . ALA B 1 118 ? 11.906 -6.375 -4.66 1 98.5 118 ALA B C 1
ATOM 2437 O O . ALA B 1 118 ? 10.68 -6.352 -4.5 1 98.5 118 ALA B O 1
ATOM 2438 N N . THR B 1 119 ? 12.68 -7.047 -3.926 1 98.75 119 THR B N 1
ATOM 2439 C CA . THR B 1 119 ? 12.312 -7.621 -2.639 1 98.75 119 THR B CA 1
ATOM 2440 C C . THR B 1 119 ? 13.211 -7.086 -1.528 1 98.75 119 THR B C 1
ATOM 2442 O O . THR B 1 119 ? 14.414 -6.902 -1.73 1 98.75 119 THR B O 1
ATOM 2445 N N . CYS B 1 120 ? 12.617 -6.805 -0.409 1 98.56 120 CYS B N 1
ATOM 2446 C CA . CYS B 1 120 ? 13.422 -6.367 0.726 1 98.56 120 CYS B CA 1
ATOM 2447 C C . CYS B 1 120 ? 13.227 -7.293 1.921 1 98.56 120 CYS B C 1
ATOM 2449 O O . CYS B 1 120 ? 12.148 -7.863 2.102 1 98.56 120 CYS B O 1
ATOM 2451 N N . SER B 1 121 ? 14.25 -7.355 2.797 1 98.75 121 SER B N 1
ATOM 2452 C CA . SER B 1 121 ? 14.266 -8.445 3.771 1 98.75 121 SER B CA 1
ATOM 2453 C C . SER B 1 121 ? 14.867 -7.992 5.098 1 98.75 121 SER B C 1
ATOM 2455 O O . SER B 1 121 ? 15.594 -6.992 5.145 1 98.75 121 SER B O 1
ATOM 2457 N N . ASP B 1 122 ? 14.578 -8.789 6.039 1 98.38 122 ASP B N 1
ATOM 2458 C CA . ASP B 1 122 ? 15.156 -8.594 7.367 1 98.38 122 ASP B CA 1
ATOM 2459 C C . ASP B 1 122 ? 16.641 -8.922 7.371 1 98.38 122 ASP B C 1
ATOM 2461 O O . ASP B 1 122 ? 17.344 -8.609 8.336 1 98.38 122 ASP B O 1
ATOM 2465 N N . ASP B 1 123 ? 17.219 -9.516 6.344 1 98.44 123 ASP B N 1
ATOM 2466 C CA . ASP B 1 123 ? 18.641 -9.797 6.266 1 98.44 123 ASP B CA 1
ATOM 2467 C C . ASP B 1 123 ? 19.438 -8.555 5.852 1 98.44 123 ASP B C 1
ATOM 2469 O O . ASP B 1 123 ? 20.609 -8.648 5.492 1 98.44 123 ASP B O 1
ATOM 2473 N N . CYS B 1 124 ? 18.766 -7.43 5.75 1 98.25 124 CYS B N 1
ATOM 2474 C CA . CYS B 1 124 ? 19.328 -6.105 5.488 1 98.25 124 CYS B CA 1
ATOM 2475 C C . CYS B 1 124 ? 19.703 -5.957 4.02 1 98.25 124 CYS B C 1
ATOM 2477 O O . CYS B 1 124 ? 20.516 -5.09 3.67 1 98.25 124 CYS B O 1
ATOM 2479 N N . ALA B 1 125 ? 19.094 -6.801 3.176 1 98.31 125 ALA B N 1
ATOM 2480 C CA . ALA B 1 125 ? 19.391 -6.73 1.744 1 98.31 12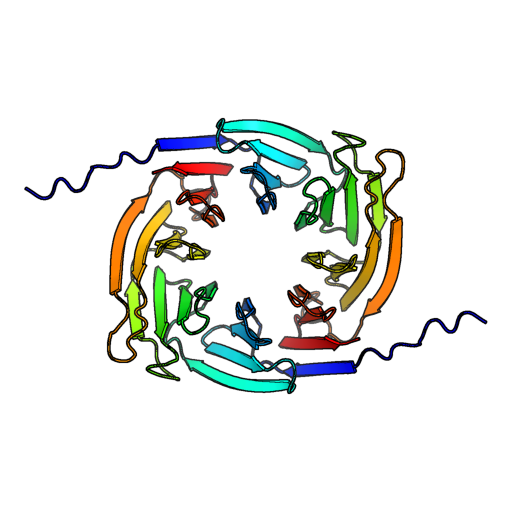5 ALA B CA 1
ATOM 2481 C C . ALA B 1 125 ? 18.109 -6.445 0.946 1 98.31 125 ALA B C 1
ATOM 2483 O O . ALA B 1 125 ? 17.016 -6.797 1.373 1 98.31 125 ALA B O 1
ATOM 2484 N N . VAL B 1 126 ? 18.281 -5.742 -0.13 1 98.19 126 VAL B N 1
ATOM 2485 C CA . VAL B 1 126 ? 17.266 -5.566 -1.158 1 98.19 126 VAL B CA 1
ATOM 2486 C C . VAL B 1 126 ? 17.734 -6.184 -2.473 1 98.19 126 VAL B C 1
ATOM 2488 O O . VAL B 1 126 ? 18.828 -5.859 -2.957 1 98.19 126 VAL B O 1
ATOM 2491 N N . GLN B 1 127 ? 17 -7.117 -2.982 1 98.44 127 GLN B N 1
ATOM 2492 C CA . GLN B 1 127 ? 17.312 -7.715 -4.273 1 98.44 127 GLN B CA 1
ATOM 2493 C C . GLN B 1 127 ? 16.562 -7.012 -5.406 1 98.44 127 GLN B C 1
ATOM 2495 O O . GLN B 1 127 ? 15.344 -7.074 -5.473 1 98.44 127 GLN B O 1
ATOM 2500 N N . VAL B 1 128 ? 17.297 -6.324 -6.238 1 97.75 128 VAL B N 1
ATOM 2501 C CA . VAL B 1 128 ? 16.734 -5.719 -7.441 1 97.75 128 VAL B CA 1
ATOM 2502 C C . VAL B 1 128 ? 16.875 -6.684 -8.617 1 97.75 128 VAL B C 1
ATOM 2504 O O . VAL B 1 128 ? 17.953 -7.215 -8.859 1 97.75 128 VAL B O 1
ATOM 2507 N N . SER B 1 129 ? 15.805 -6.828 -9.359 1 98 129 SER B N 1
ATOM 2508 C CA . SER B 1 129 ? 15.805 -7.82 -10.43 1 98 129 SER B CA 1
ATOM 2509 C C . SER B 1 129 ? 15.102 -7.289 -11.672 1 98 129 SER B C 1
ATOM 2511 O O . SER B 1 129 ? 14.297 -6.359 -11.586 1 98 129 SER B O 1
ATOM 2513 N N . HIS B 1 130 ? 15.508 -7.852 -12.734 1 97.19 130 HIS B N 1
ATOM 2514 C CA . HIS B 1 130 ? 14.82 -7.641 -14 1 97.19 130 HIS B CA 1
ATOM 2515 C C . HIS B 1 130 ? 13.672 -8.633 -14.18 1 97.19 130 HIS B C 1
ATOM 2517 O O . HIS B 1 130 ? 13.859 -9.836 -14.031 1 97.19 130 HIS B O 1
ATOM 2523 N N . GLY B 1 131 ? 12.516 -8.219 -14.391 1 96 131 GLY B N 1
ATOM 2524 C CA . GLY B 1 131 ? 11.352 -9.039 -14.68 1 96 131 GLY B CA 1
ATOM 2525 C C . GLY B 1 131 ? 10.633 -8.625 -15.953 1 96 131 GLY B C 1
ATOM 2526 O O . GLY B 1 131 ? 9.703 -7.812 -15.914 1 96 131 GLY B O 1
ATOM 2527 N N . MET B 1 132 ? 10.961 -9.234 -17 1 94.56 132 MET B N 1
ATOM 2528 C CA . MET B 1 132 ? 10.391 -8.883 -18.297 1 94.56 132 MET B CA 1
ATOM 2529 C C . MET B 1 132 ? 9.328 -9.883 -18.719 1 94.56 132 MET B C 1
ATOM 2531 O O . MET B 1 132 ? 9.562 -11.094 -18.688 1 94.56 132 MET B O 1
ATOM 2535 N N . VAL B 1 133 ? 8.219 -9.328 -19.016 1 93.56 133 VAL B N 1
ATOM 2536 C CA . VAL B 1 133 ? 7.121 -10.133 -19.547 1 93.56 133 VAL B CA 1
ATOM 2537 C C . VAL B 1 133 ? 6.941 -9.867 -21.031 1 93.56 133 VAL B C 1
ATOM 2539 O O . VAL B 1 133 ? 7.016 -8.719 -21.484 1 93.56 133 VAL B O 1
ATOM 2542 N N . TYR B 1 134 ? 6.738 -10.891 -21.781 1 89.06 134 TYR B N 1
ATOM 2543 C CA . TYR B 1 134 ? 6.605 -10.773 -23.219 1 89.06 134 TYR B CA 1
ATOM 2544 C C . TYR B 1 134 ? 5.152 -10.914 -23.656 1 89.06 134 TYR B C 1
ATOM 2546 O O . TYR B 1 134 ? 4.375 -11.625 -23.016 1 89.06 134 TYR B O 1
ATOM 2554 N N . SER B 1 135 ? 4.797 -10.234 -24.703 1 85.25 135 SER B N 1
ATOM 2555 C CA . SER B 1 135 ? 3.449 -10.312 -25.266 1 85.25 135 SER B CA 1
ATOM 2556 C C . SER B 1 135 ? 3.182 -11.68 -25.875 1 85.25 135 SER B C 1
ATOM 2558 O O . SER B 1 135 ? 2.033 -12.125 -25.938 1 85.25 135 SER B O 1
ATOM 2560 N N . ASP B 1 136 ? 4.277 -12.188 -26.25 1 81.88 136 ASP B N 1
ATOM 2561 C CA . ASP B 1 136 ? 4.164 -13.523 -26.828 1 81.88 136 ASP B CA 1
ATOM 2562 C C . ASP B 1 136 ? 3.85 -14.562 -25.75 1 81.88 136 ASP B C 1
ATOM 2564 O O . ASP B 1 136 ? 4.68 -14.836 -24.875 1 81.88 136 ASP B O 1
ATOM 2568 N N . LEU B 1 137 ? 2.752 -15.227 -25.891 1 79.06 137 LEU B N 1
ATOM 2569 C CA . LEU B 1 137 ? 2.24 -16.156 -24.891 1 79.06 137 LEU B CA 1
ATOM 2570 C C . LEU B 1 137 ? 3.154 -17.375 -24.766 1 79.06 137 LEU B C 1
ATOM 2572 O O . LEU B 1 137 ? 3.088 -18.094 -23.766 1 79.06 137 LEU B O 1
ATOM 2576 N N . ASN B 1 138 ? 3.996 -17.484 -25.781 1 82.69 138 ASN B N 1
ATOM 2577 C CA . ASN B 1 138 ? 4.863 -18.656 -25.766 1 82.69 138 ASN B CA 1
ATOM 2578 C C . ASN B 1 138 ? 6.215 -18.344 -25.125 1 82.69 138 ASN B C 1
ATOM 2580 O O . ASN B 1 138 ? 7.074 -19.219 -25.016 1 82.69 138 ASN B O 1
ATOM 2584 N N . GLN B 1 139 ? 6.301 -17.172 -24.75 1 87.56 139 GLN B N 1
ATOM 2585 C CA . GLN B 1 139 ? 7.566 -16.797 -24.125 1 87.56 139 GLN B CA 1
ATOM 2586 C C . GLN B 1 139 ? 7.398 -16.625 -22.609 1 87.56 139 GLN B C 1
ATOM 2588 O O . GLN B 1 139 ? 6.496 -15.914 -22.172 1 87.56 139 GLN B O 1
ATOM 2593 N N . ASN B 1 140 ? 8.227 -17.312 -21.938 1 89.62 140 ASN B N 1
ATOM 2594 C CA . ASN B 1 140 ? 8.234 -17.188 -20.484 1 89.62 140 ASN B CA 1
ATOM 2595 C C . ASN B 1 140 ? 8.844 -15.852 -20.047 1 89.62 140 ASN B C 1
ATOM 2597 O O . ASN B 1 140 ? 9.68 -15.281 -20.75 1 89.62 140 ASN B O 1
ATOM 2601 N N . PRO B 1 141 ? 8.328 -15.43 -18.906 1 93.06 141 PRO B N 1
ATOM 2602 C CA . PRO B 1 141 ? 8.977 -14.219 -18.406 1 93.06 141 PRO B CA 1
ATOM 2603 C C . PRO B 1 141 ? 10.461 -14.422 -18.094 1 93.06 141 PRO B C 1
ATOM 2605 O O . PRO B 1 141 ? 10.859 -15.516 -17.688 1 93.06 141 PRO B O 1
ATOM 2608 N N . LEU B 1 142 ? 11.203 -13.375 -18.359 1 95 142 LEU B N 1
ATOM 2609 C CA . LEU B 1 142 ? 12.625 -13.367 -18.016 1 95 142 LEU B CA 1
ATOM 2610 C C . LEU B 1 142 ? 12.852 -12.711 -16.656 1 95 142 LEU B C 1
ATOM 2612 O O . LEU B 1 142 ? 12.625 -11.508 -16.5 1 95 142 LEU B O 1
ATOM 2616 N N . ILE B 1 143 ? 13.266 -13.531 -15.672 1 96.5 143 ILE B N 1
ATOM 2617 C CA . ILE B 1 143 ? 13.539 -13.039 -14.328 1 96.5 143 ILE B CA 1
ATOM 2618 C C . ILE B 1 143 ? 15.023 -13.195 -14.016 1 96.5 143 ILE B C 1
ATOM 2620 O O . ILE B 1 143 ? 15.531 -14.312 -13.93 1 96.5 143 ILE B O 1
ATOM 2624 N N . VAL B 1 144 ? 15.711 -12.047 -13.867 1 96.56 144 VAL B N 1
ATOM 2625 C CA . VAL B 1 144 ? 17.156 -12.07 -13.672 1 96.56 144 VAL B CA 1
ATOM 2626 C C . VAL B 1 144 ? 17.531 -11.172 -12.5 1 96.56 144 VAL B C 1
ATOM 2628 O O . VAL B 1 144 ? 17.234 -9.977 -12.5 1 96.56 144 VAL B O 1
ATOM 2631 N N . PRO B 1 145 ? 18.172 -11.812 -11.508 1 96.06 145 PRO B N 1
ATOM 2632 C CA . PRO B 1 145 ? 18.703 -10.93 -10.461 1 96.06 145 PRO B CA 1
ATOM 2633 C C . PRO B 1 145 ? 19.75 -9.953 -10.984 1 96.06 145 PRO B C 1
ATOM 2635 O O . PRO B 1 145 ? 20.641 -10.344 -11.734 1 96.06 145 PRO B O 1
ATOM 2638 N N . LEU B 1 146 ? 19.594 -8.695 -10.664 1 95.62 146 LEU B N 1
ATOM 2639 C CA . LEU B 1 146 ? 20.516 -7.688 -11.188 1 95.62 146 LEU B CA 1
ATOM 2640 C C . LEU B 1 146 ? 21.516 -7.254 -10.125 1 95.62 146 LEU B C 1
ATOM 2642 O O . LEU B 1 146 ? 22.719 -7.277 -10.352 1 95.62 146 LEU B O 1
ATOM 2646 N N . GLU B 1 147 ? 20.969 -6.816 -9 1 95.56 147 GLU B N 1
ATOM 2647 C CA . GLU B 1 147 ? 21.828 -6.207 -7.988 1 95.56 147 GLU B CA 1
ATOM 2648 C C . GLU B 1 147 ? 21.266 -6.43 -6.586 1 95.56 147 GLU B C 1
ATOM 2650 O O . GLU B 1 147 ? 20.047 -6.434 -6.391 1 95.56 147 GLU B O 1
ATOM 2655 N N . ILE B 1 148 ? 22.172 -6.648 -5.66 1 96.81 148 ILE B N 1
ATOM 2656 C CA . ILE B 1 148 ? 21.812 -6.664 -4.246 1 96.81 148 ILE B CA 1
ATOM 2657 C C . ILE B 1 148 ? 22.234 -5.352 -3.592 1 96.81 148 ILE B C 1
ATOM 2659 O O . ILE B 1 148 ? 23.406 -4.988 -3.611 1 96.81 148 ILE B O 1
ATOM 2663 N N . LEU B 1 149 ? 21.266 -4.648 -3.088 1 95.75 149 LEU B N 1
ATOM 2664 C CA . LEU B 1 149 ? 21.547 -3.391 -2.4 1 95.75 149 LEU B CA 1
ATOM 2665 C C . LEU B 1 149 ? 21.672 -3.609 -0.896 1 95.75 149 LEU B C 1
ATOM 2667 O O . LEU B 1 149 ? 20.859 -4.324 -0.297 1 95.75 149 LEU B O 1
ATOM 2671 N N . ARG B 1 150 ? 22.688 -3 -0.423 1 94.12 150 ARG B N 1
ATOM 2672 C CA . ARG B 1 150 ? 22.938 -3.037 1.015 1 94.12 150 ARG B CA 1
ATOM 2673 C C . ARG B 1 150 ? 23.141 -1.632 1.571 1 94.12 150 ARG B C 1
ATOM 2675 O O . ARG B 1 150 ? 23.312 -0.675 0.812 1 94.12 150 ARG B O 1
ATOM 2682 N N . GLY B 1 151 ? 23.031 -1.572 2.908 1 93 151 GLY B N 1
ATOM 2683 C CA . GLY B 1 151 ? 23.234 -0.268 3.518 1 93 151 GLY B CA 1
ATOM 2684 C C . GLY B 1 151 ? 22.5 -0.11 4.84 1 93 151 GLY B C 1
ATOM 2685 O O . GLY B 1 151 ? 22.969 0.614 5.727 1 93 151 GLY B O 1
ATOM 2686 N N . HIS B 1 152 ? 21.406 -0.712 4.938 1 95.44 152 HIS B N 1
ATOM 2687 C CA . HIS B 1 152 ? 20.656 -0.636 6.188 1 95.44 152 HIS B CA 1
ATOM 2688 C C . HIS B 1 152 ? 21.297 -1.507 7.266 1 95.44 152 HIS B C 1
ATOM 2690 O O . HIS B 1 152 ? 21.828 -2.576 6.965 1 95.44 152 HIS B O 1
ATOM 2696 N N . ALA B 1 153 ? 21.234 -1.044 8.453 1 95.75 153 ALA B N 1
ATOM 2697 C CA . ALA B 1 153 ? 21.719 -1.823 9.586 1 95.75 153 ALA B CA 1
ATOM 2698 C C . ALA B 1 153 ? 20.594 -2.602 10.242 1 95.75 153 ALA B C 1
ATOM 2700 O O . ALA B 1 153 ? 19.438 -2.174 10.211 1 95.75 153 ALA B O 1
ATOM 2701 N N . SER B 1 154 ? 21 -3.732 10.82 1 95.88 154 SER B N 1
ATOM 2702 C CA . SER B 1 154 ? 20.031 -4.539 11.547 1 95.88 154 SER B CA 1
ATOM 2703 C C . SER B 1 154 ? 19.656 -3.895 12.875 1 95.88 154 SER B C 1
ATOM 2705 O O . SER B 1 154 ? 20.516 -3.314 13.555 1 95.88 154 SER B O 1
ATOM 2707 N N . SER B 1 155 ? 18.469 -3.857 13.172 1 94 155 SER B N 1
ATOM 2708 C CA . SER B 1 155 ? 17.953 -3.438 14.469 1 94 155 SER B CA 1
ATOM 2709 C C . SER B 1 155 ? 16.922 -4.418 15 1 94 155 SER B C 1
ATOM 2711 O O . SER B 1 155 ? 15.852 -4.582 14.398 1 94 155 SER B O 1
ATOM 2713 N N . ASP B 1 156 ? 17.188 -5.156 16.109 1 93.62 156 ASP B N 1
ATOM 2714 C CA . ASP B 1 156 ? 16.297 -6.125 16.766 1 93.62 156 ASP B CA 1
ATOM 2715 C C . ASP B 1 156 ? 15.875 -7.219 15.789 1 93.62 156 ASP B C 1
ATOM 2717 O O . ASP B 1 156 ? 14.695 -7.566 15.711 1 93.62 156 ASP B O 1
ATOM 2721 N N . GLY B 1 157 ? 16.797 -7.652 14.969 1 95 157 GLY B N 1
ATOM 2722 C CA . GLY B 1 157 ? 16.547 -8.758 14.055 1 95 157 GLY B CA 1
ATOM 2723 C C . GLY B 1 157 ? 15.836 -8.336 12.781 1 95 157 GLY B C 1
ATOM 2724 O O . GLY B 1 157 ? 15.594 -9.156 11.898 1 95 157 GLY B O 1
ATOM 2725 N N . ARG B 1 158 ? 15.516 -7.016 12.734 1 95.31 158 ARG B N 1
ATOM 2726 C CA . ARG B 1 158 ? 14.844 -6.492 11.547 1 95.31 158 ARG B CA 1
ATOM 2727 C C . ARG B 1 158 ? 15.82 -5.73 10.656 1 95.31 158 ARG B C 1
ATOM 2729 O O . ARG B 1 158 ? 16.859 -5.254 11.125 1 95.31 158 ARG B O 1
ATOM 2736 N N . GLY B 1 159 ? 15.562 -5.742 9.438 1 96.75 159 GLY B N 1
ATOM 2737 C CA . GLY B 1 159 ? 16.438 -5.121 8.453 1 96.75 159 GLY B CA 1
ATOM 2738 C C . GLY B 1 159 ? 15.727 -4.086 7.594 1 96.75 159 GLY B C 1
ATOM 2739 O O . GLY B 1 159 ? 15.391 -3.004 8.078 1 96.75 159 GLY B O 1
ATOM 2740 N N . VAL B 1 160 ? 15.539 -4.445 6.32 1 96.69 160 VAL B N 1
ATOM 2741 C CA . VAL B 1 160 ? 14.805 -3.545 5.438 1 96.69 160 VAL B CA 1
ATOM 2742 C C . VAL B 1 160 ? 13.305 -3.803 5.562 1 96.69 160 VAL B C 1
ATOM 2744 O O . VAL B 1 160 ? 12.828 -4.887 5.2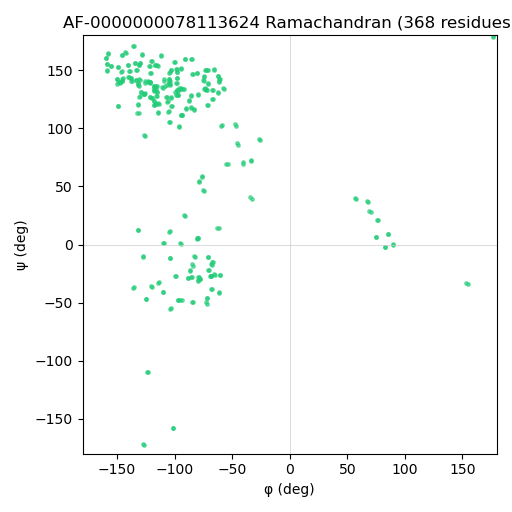23 1 96.69 160 VAL B O 1
ATOM 2747 N N . MET B 1 161 ? 12.633 -2.787 6 1 93.44 161 MET B N 1
ATOM 2748 C CA . MET B 1 161 ? 11.234 -2.947 6.375 1 93.44 161 MET B CA 1
ATOM 2749 C C . MET B 1 161 ? 10.32 -2.721 5.176 1 93.44 161 MET B C 1
ATOM 2751 O O . MET B 1 161 ? 9.211 -3.258 5.125 1 93.44 161 MET B O 1
ATOM 2755 N N . ASP B 1 162 ? 10.781 -1.901 4.277 1 92.75 162 ASP B N 1
ATOM 2756 C CA . ASP B 1 162 ? 9.961 -1.594 3.111 1 92.75 162 ASP B CA 1
ATOM 2757 C C . ASP B 1 162 ? 10.82 -1.147 1.932 1 92.75 162 ASP B C 1
ATOM 2759 O O . ASP B 1 162 ? 11.945 -0.682 2.121 1 92.75 162 ASP B O 1
ATOM 2763 N N . CYS B 1 163 ? 10.305 -1.36 0.712 1 94.56 163 CYS B N 1
ATOM 2764 C CA . CYS B 1 163 ? 10.906 -0.854 -0.516 1 94.56 163 CYS B CA 1
ATOM 2765 C C . CYS B 1 163 ? 9.836 -0.48 -1.535 1 94.56 163 CYS B C 1
ATOM 2767 O O . CYS B 1 163 ? 8.797 -1.143 -1.626 1 94.56 163 CYS B O 1
ATOM 2769 N N . LYS B 1 164 ? 10.07 0.591 -2.213 1 92.19 164 LYS B N 1
ATOM 2770 C CA . LYS B 1 164 ? 9.125 1.086 -3.207 1 92.19 164 LYS B CA 1
ATOM 2771 C C . LYS B 1 164 ? 9.852 1.771 -4.363 1 92.19 164 LYS B C 1
ATOM 2773 O O . LYS B 1 164 ? 10.766 2.568 -4.145 1 92.19 164 LYS B O 1
ATOM 2778 N N . PHE B 1 165 ? 9.352 1.524 -5.59 1 92.94 165 PHE B N 1
ATOM 2779 C CA . PHE B 1 165 ? 9.898 2.215 -6.75 1 92.94 165 PHE B CA 1
ATOM 2780 C C . PHE B 1 165 ? 9.234 3.574 -6.934 1 92.94 165 PHE B C 1
ATOM 2782 O O . PHE B 1 165 ? 8.031 3.723 -6.684 1 92.94 165 PHE B O 1
ATOM 2789 N N . HIS B 1 166 ? 10.023 4.477 -7.414 1 87.5 166 HIS B N 1
ATOM 2790 C CA . HIS B 1 166 ? 9.422 5.703 -7.93 1 87.5 166 HIS B CA 1
ATOM 2791 C C . HIS B 1 166 ? 8.469 5.406 -9.086 1 87.5 166 HIS B C 1
ATOM 2793 O O . HIS B 1 166 ? 8.758 4.555 -9.93 1 87.5 166 HIS B O 1
ATOM 2799 N N . PRO B 1 167 ? 7.402 6.105 -9.141 1 83.81 167 PRO B N 1
ATOM 2800 C CA . PRO B 1 167 ? 6.398 5.746 -10.148 1 83.81 167 PRO B CA 1
ATOM 2801 C C . PRO B 1 167 ? 6.891 5.965 -11.57 1 83.81 167 PRO B C 1
ATOM 2803 O O . PRO B 1 167 ? 6.41 5.316 -12.5 1 83.81 167 PRO B O 1
ATOM 2806 N N . ARG B 1 168 ? 7.801 6.832 -11.742 1 85.38 168 ARG B N 1
ATOM 2807 C CA . ARG B 1 168 ? 8.195 7.176 -13.109 1 85.38 168 ARG B CA 1
ATOM 2808 C C . ARG B 1 168 ? 9.672 6.871 -13.344 1 85.38 168 ARG B C 1
ATOM 2810 O O . ARG B 1 168 ? 10.055 6.434 -14.43 1 85.38 168 ARG B O 1
ATOM 2817 N N . GLN B 1 169 ? 10.469 7.098 -12.344 1 85 169 GLN B N 1
ATOM 2818 C CA . GLN B 1 169 ? 11.906 6.906 -12.477 1 85 169 GLN B CA 1
ATOM 2819 C C . GLN B 1 169 ? 12.328 5.543 -11.93 1 85 169 GLN B C 1
ATOM 2821 O O . GLN B 1 169 ? 11.688 4.996 -11.039 1 85 169 GLN B O 1
ATOM 2826 N N . PRO B 1 170 ? 13.375 4.98 -12.523 1 90.69 170 PRO B N 1
ATOM 2827 C CA . PRO B 1 170 ? 13.859 3.699 -12 1 90.69 170 PRO B CA 1
ATOM 2828 C C . PRO B 1 170 ? 14.625 3.85 -10.688 1 90.69 170 PRO B C 1
ATOM 2830 O O . PRO B 1 170 ? 15.719 3.291 -10.539 1 90.69 170 PRO B O 1
ATOM 2833 N N . TRP B 1 171 ? 14.094 4.605 -9.758 1 91.06 171 TRP B N 1
ATOM 2834 C CA . TRP B 1 171 ? 14.633 4.805 -8.414 1 91.06 171 TRP B CA 1
ATOM 2835 C C . TRP B 1 171 ? 13.938 3.893 -7.41 1 91.06 171 TRP B C 1
ATOM 2837 O O . TRP B 1 171 ? 12.75 3.605 -7.539 1 91.06 171 TRP B O 1
ATOM 2847 N N . LEU B 1 172 ? 14.711 3.424 -6.488 1 93.19 172 LEU B N 1
ATOM 2848 C CA . LEU B 1 172 ? 14.172 2.564 -5.438 1 93.19 172 LEU B CA 1
ATOM 2849 C C . LEU B 1 172 ? 14.391 3.188 -4.062 1 93.19 172 LEU B C 1
ATOM 2851 O O . LEU B 1 172 ? 15.516 3.562 -3.719 1 93.19 172 LEU B O 1
ATOM 2855 N N . PHE B 1 173 ? 13.289 3.275 -3.41 1 89.62 173 PHE B N 1
ATOM 2856 C CA . PHE B 1 173 ? 13.297 3.74 -2.027 1 89.62 173 PHE B CA 1
ATOM 2857 C C . PHE B 1 173 ? 13.258 2.562 -1.061 1 89.62 173 PHE B C 1
ATOM 2859 O O . PHE B 1 173 ? 12.508 1.605 -1.273 1 89.62 173 PHE B O 1
ATOM 2866 N N . THR B 1 174 ? 14.062 2.674 0.013 1 92.94 174 THR B N 1
ATOM 2867 C CA . THR B 1 174 ? 14.016 1.639 1.04 1 92.94 174 THR B CA 1
ATOM 2868 C C . THR B 1 174 ? 13.953 2.26 2.432 1 92.94 174 THR B C 1
ATOM 2870 O O . THR B 1 174 ? 14.539 3.318 2.67 1 92.94 174 THR B O 1
ATOM 2873 N N . ALA B 1 175 ? 13.211 1.668 3.273 1 90.94 175 ALA B N 1
ATOM 2874 C CA . ALA B 1 175 ? 13.125 2.045 4.684 1 90.94 175 ALA B CA 1
ATOM 2875 C C . ALA B 1 175 ? 13.648 0.926 5.582 1 90.94 175 ALA B C 1
ATOM 2877 O O . ALA B 1 175 ? 13.195 -0.218 5.484 1 90.94 175 ALA B O 1
ATOM 2878 N N . GLY B 1 176 ? 14.5 1.307 6.488 1 93.38 176 GLY B N 1
ATOM 2879 C CA . GLY B 1 176 ? 15.125 0.302 7.332 1 93.38 176 GLY B CA 1
ATOM 2880 C C . GLY B 1 176 ? 14.68 0.384 8.781 1 93.38 176 GLY B C 1
ATOM 2881 O O . GLY B 1 176 ? 14.148 1.406 9.219 1 93.38 176 GLY B O 1
ATOM 2882 N N . ALA B 1 177 ? 14.961 -0.707 9.43 1 93.25 177 ALA B N 1
ATOM 2883 C CA . ALA B 1 177 ? 14.719 -0.759 10.867 1 93.25 177 ALA B CA 1
ATOM 2884 C C . ALA B 1 177 ? 15.672 0.167 11.617 1 93.25 177 ALA B C 1
ATOM 2886 O O . ALA B 1 177 ? 15.461 0.463 12.797 1 93.25 177 ALA B O 1
ATOM 2887 N N . ASP B 1 178 ? 16.703 0.573 10.984 1 92.56 178 ASP B N 1
ATOM 2888 C CA . ASP B 1 178 ? 17.688 1.493 11.547 1 92.56 178 ASP B CA 1
ATOM 2889 C C . ASP B 1 178 ? 17.203 2.938 11.469 1 92.56 178 ASP B C 1
ATOM 2891 O O . ASP B 1 178 ? 17.969 3.873 11.703 1 92.56 178 ASP B O 1
ATOM 2895 N N . SER B 1 179 ? 16.047 3.121 11.047 1 88 179 SER B N 1
ATOM 2896 C CA . SER B 1 179 ? 15.406 4.426 10.969 1 88 179 SER B CA 1
ATOM 2897 C C . SER B 1 179 ? 16.031 5.289 9.883 1 88 179 SER B C 1
ATOM 2899 O O . SER B 1 179 ? 16.094 6.516 10.016 1 88 179 SER B O 1
ATOM 2901 N N . VAL B 1 180 ? 16.562 4.586 8.875 1 88.25 180 VAL B N 1
ATOM 2902 C CA . VAL B 1 180 ? 17.141 5.285 7.73 1 88.25 180 VAL B CA 1
ATOM 2903 C C . VAL B 1 180 ? 16.344 4.969 6.469 1 88.25 180 VAL B C 1
ATOM 2905 O O . VAL B 1 180 ? 15.938 3.828 6.262 1 88.25 180 VAL B O 1
ATOM 2908 N N . ILE B 1 181 ? 16.109 5.961 5.73 1 88.06 181 ILE B N 1
ATOM 2909 C CA . ILE B 1 181 ? 15.578 5.785 4.383 1 88.06 181 ILE B CA 1
ATOM 2910 C C . ILE B 1 181 ? 16.688 5.992 3.355 1 88.06 181 ILE B C 1
ATOM 2912 O O . ILE B 1 181 ? 17.5 6.91 3.486 1 88.06 181 ILE B O 1
ATOM 2916 N N . ARG B 1 182 ? 16.672 5.129 2.385 1 90.44 182 ARG B N 1
ATOM 2917 C CA . ARG B 1 182 ? 17.672 5.242 1.328 1 90.44 182 ARG B CA 1
ATOM 2918 C C . ARG B 1 182 ? 17.016 5.301 -0.045 1 90.44 182 ARG B C 1
ATOM 2920 O O . ARG B 1 182 ? 16.016 4.625 -0.289 1 90.44 182 ARG B O 1
ATOM 2927 N N . LEU B 1 183 ? 17.578 6.164 -0.859 1 88.94 183 LEU B N 1
ATOM 2928 C CA . LEU B 1 183 ? 17.172 6.254 -2.258 1 88.94 183 LEU B CA 1
ATOM 2929 C C . LEU B 1 183 ? 18.297 5.809 -3.182 1 88.94 183 LEU B C 1
ATOM 2931 O O . LEU B 1 183 ? 19.406 6.363 -3.139 1 88.94 183 LEU B O 1
ATOM 2935 N N . TYR B 1 184 ? 17.969 4.801 -3.945 1 90.62 184 TYR B N 1
ATOM 2936 C CA . TYR B 1 184 ? 18.922 4.301 -4.926 1 90.62 184 TYR B CA 1
ATOM 2937 C C . TYR B 1 184 ? 18.531 4.73 -6.336 1 90.62 184 TYR B C 1
ATOM 2939 O O . TYR B 1 184 ? 17.438 4.418 -6.805 1 90.62 184 TYR B O 1
ATOM 2947 N N . CYS B 1 185 ? 19.391 5.527 -6.848 1 82.94 185 CYS B N 1
ATOM 2948 C CA . CYS B 1 185 ? 19.125 6.074 -8.172 1 82.94 185 CYS B CA 1
ATOM 2949 C C . CYS B 1 185 ? 20.062 5.473 -9.211 1 82.94 185 CYS B C 1
ATOM 2951 O O . CYS B 1 185 ? 21.156 5.027 -8.883 1 82.94 185 CYS B O 1
ATOM 2953 N N . ASP B 1 186 ? 19.594 5.203 -10.469 1 71.81 186 ASP B N 1
ATOM 2954 C CA . ASP B 1 186 ? 20.422 4.711 -11.57 1 71.81 186 ASP B CA 1
ATOM 2955 C C . ASP B 1 186 ? 21.547 5.691 -11.883 1 71.81 186 ASP B C 1
ATOM 2957 O O . ASP B 1 186 ? 21.422 6.895 -11.633 1 71.81 186 ASP B O 1
#

Nearest PDB structures (foldseek):
  8ia0-assembly1_CC  TM=9.758E-01  e=4.806E-20  Thermochaetoides thermophila DSM 1495
  8pv2-assembly1_CC  TM=9.733E-01  e=3.865E-20  Thermochaetoides thermophila DSM 1495
  5cxb-assembly1_B  TM=9.811E-01  e=2.749E-19  Thermochaetoides thermophila
  5em2-assembly2_C  TM=9.700E-01  e=1.031E-19  Thermochaetoides thermophila DSM 1495
  5cyk-assembly1_B  TM=9.729E-01  e=4.026E-19  Thermochaetoides thermophila

Secondary structure (DSSP, 8-state):
---------EEEEEE-SS---EEEE-SSSSEEEEE-SSEEEEEETTTTEEEEEEE---SSEEEEEE-TTSSEEEEEETTSEEEEEETTT-SSS-SEEEE--SS-EEEEEE-SSSSEEEEEETTSEEEEEEEE--SSTTS--EEEEEEEEE-PPPBTTB-EEEEEE-SSSS-EEEEETTSEEEEEE-/---------EEEEEE-SS---EEEE-SSSSEEEEE-SSEEEEEETTTTEEEEEEE---SSEEEEEE-TTSSEEEEEETTSEEEEEETTT-SSS-SEEEE--SS-EEEEEE-SSSSEEEEEETTSEEEEEEEE--SSTTS--EEEEEEEEE-PPPBTTB-EEEEEE-SSSS-EEEEETTSEEEEEE-

pLDDT: mean 90.04, std 12.72, range [22.27, 98.75]